Protein 8ZE8 (pdb70)

Organism: Mus musculus (NCBI:txid10090)

Structure (mmCIF, N/CA/C/O backbone):
data_8ZE8
#
_entry.id   8ZE8
#
_cell.length_a   39.922
_cell.length_b   52.074
_cell.length_c   56.909
_cell.angle_alpha   111.42
_cell.angle_beta   90.16
_cell.angle_gamma   112.46
#
_symmetry.space_group_name_H-M   'P 1'
#
loop_
_entity.id
_entity.type
_entity.pdbx_description
1 polymer 'Arf-GAP with SH3 domain, ANK repeat and PH domain-containing protein 1'
2 polymer Ankyrin-2
3 non-polymer GLYCEROL
4 water water
#
loop_
_atom_site.group_PDB
_atom_site.id
_atom_site.type_symbol
_atom_site.label_atom_id
_atom_site.label_alt_id
_atom_site.label_comp_id
_atom_site.label_asym_id
_atom_site.label_entity_id
_atom_site.label_seq_id
_atom_site.pdbx_PDB_ins_code
_atom_site.Cartn_x
_atom_site.Cartn_y
_atom_site.Cartn_z
_atom_site.occupancy
_atom_site.B_iso_or_equiv
_atom_site.auth_seq_id
_atom_site.auth_comp_id
_atom_site.auth_asym_id
_atom_site.auth_atom_id
_atom_site.pdbx_PDB_model_num
ATOM 1 N N . LYS A 1 8 ? 16.336 16.234 -33.438 1.00 39.72 1086 LYS A N 1
ATOM 2 C CA . LYS A 1 8 ? 15.802 17.173 -34.434 1.00 35.30 1086 LYS A CA 1
ATOM 3 C C . LYS A 1 8 ? 15.091 18.364 -33.785 1.00 32.50 1086 LYS A C 1
ATOM 4 O O . LYS A 1 8 ? 15.401 19.517 -34.093 1.00 31.93 1086 LYS A O 1
ATOM 22 N N . VAL A 1 9 ? 14.117 18.087 -32.925 1.00 24.75 1087 VAL A N 1
ATOM 23 C CA . VAL A 1 9 ? 13.342 19.153 -32.297 1.00 21.60 1087 VAL A CA 1
ATOM 24 C C . VAL A 1 9 ? 14.131 19.770 -31.141 1.00 13.24 1087 VAL A C 1
ATOM 25 O O . VAL A 1 9 ? 14.589 19.074 -30.226 1.00 16.23 1087 VAL A O 1
ATOM 38 N N . ARG A 1 10 ? 14.209 21.087 -31.119 1.00 13.99 1088 ARG A N 1
ATOM 39 C CA . ARG A 1 10 ? 14.958 21.768 -30.070 1.00 14.63 1088 ARG A CA 1
ATOM 40 C C . ARG A 1 10 ? 14.116 22.708 -29.233 1.00 12.60 1088 ARG A C 1
ATOM 41 O O . ARG A 1 10 ? 14.354 22.815 -28.017 1.00 10.38 1088 ARG A O 1
ATOM 62 N N . ARG A 1 11 ? 13.169 23.428 -29.829 1.00 10.62 1089 ARG A N 1
ATOM 63 C CA . ARG A 1 11 ? 12.330 24.356 -29.081 1.00 10.28 1089 ARG A CA 1
ATOM 64 C C . ARG A 1 11 ? 10.867 24.002 -29.276 1.00 10.08 1089 ARG A C 1
ATOM 65 O O . ARG A 1 11 ? 10.426 23.728 -30.398 1.00 14.02 1089 ARG A O 1
ATOM 86 N N . VAL A 1 12 ? 10.115 23.974 -28.176 1.00 9.05 1090 VAL A N 1
ATOM 87 C CA . VAL A 1 12 ? 8.675 23.739 -28.230 1.00 9.35 1090 VAL A CA 1
ATOM 88 C C . VAL A 1 12 ? 7.995 24.817 -27.409 1.00 7.56 1090 VAL A C 1
ATOM 89 O O . VAL A 1 12 ? 8.617 25.510 -26.606 1.00 7.29 1090 VAL A O 1
ATOM 102 N N . LYS A 1 13 ? 6.720 25.014 -27.692 1.00 6.81 1091 LYS A N 1
ATOM 103 C CA . LYS A 1 13 ? 5.931 25.975 -26.963 1.00 9.94 1091 LYS A CA 1
ATOM 104 C C . LYS A 1 13 ? 4.778 25.215 -26.348 1.00 7.09 1091 LYS A C 1
ATOM 105 O O . LYS A 1 13 ? 4.103 24.452 -27.043 1.00 8.81 1091 LYS A O 1
ATOM 124 N N . THR A 1 14 ? 4.560 25.407 -25.057 1.00 7.89 1092 THR A N 1
ATOM 125 C CA . THR A 1 14 ? 3.511 24.671 -24.365 1.00 6.03 1092 THR A CA 1
ATOM 126 C C . THR A 1 14 ? 2.129 25.209 -24.718 1.00 7.22 1092 THR A C 1
ATOM 127 O O . THR A 1 14 ? 1.911 26.418 -24.798 1.00 5.43 1092 THR A O 1
ATOM 138 N N . ILE A 1 15 ? 1.174 24.296 -24.859 1.00 7.30 1093 ILE A N 1
ATOM 139 C CA . ILE A 1 15 ? -0.175 24.654 -25.262 1.00 8.31 1093 ILE A CA 1
ATOM 140 C C . ILE A 1 15 ? -1.227 24.345 -24.212 1.00 10.36 1093 ILE A C 1
ATOM 141 O O . ILE A 1 15 ? -2.388 24.759 -24.388 1.00 9.38 1093 ILE A O 1
ATOM 157 N N . TYR A 1 16 ? -0.862 23.650 -23.123 1.00 7.79 1094 TYR A N 1
ATOM 158 C CA . TYR A 1 16 ? -1.705 23.464 -21.954 1.00 12.33 1094 TYR A CA 1
ATOM 159 C C . TYR A 1 16 ? -0.859 23.703 -20.714 1.00 12.71 1094 TYR A C 1
ATOM 160 O O . TYR A 1 16 ? 0.377 23.733 -20.774 1.00 9.26 1094 TYR A O 1
ATOM 178 N N . ASP A 1 17 ? -1.542 23.940 -19.603 1.00 8.66 1095 ASP A N 1
ATOM 179 C CA . ASP A 1 17 ? -0.915 23.853 -18.291 1.00 7.57 1095 ASP A CA 1
ATOM 180 C C . ASP A 1 17 ? -0.583 22.403 -17.986 1.00 6.58 1095 ASP A C 1
ATOM 181 O O . ASP A 1 17 ? -1.196 21.489 -18.524 1.00 7.94 1095 ASP A O 1
ATOM 190 N N . CYS A 1 18 ? 0.410 22.187 -17.127 1.00 9.26 1096 CYS A N 1
ATOM 191 C CA . CYS A 1 18 ? 0.816 20.834 -16.763 1.00 11.13 1096 CYS A CA 1
ATOM 192 C C . CYS A 1 18 ? 1.457 20.873 -15.383 1.00 12.85 1096 CYS A C 1
ATOM 193 O O . CYS A 1 18 ? 2.411 21.630 -15.167 1.00 11.53 1096 CYS A O 1
ATOM 201 N N . GLN A 1 19 ? 0.898 20.106 -14.448 1.00 9.56 1097 GLN A N 1
ATOM 202 C CA . GLN A 1 19 ? 1.464 19.922 -13.116 1.00 12.32 1097 GLN A CA 1
ATOM 203 C C . GLN A 1 19 ? 2.081 18.537 -13.056 1.00 12.64 1097 GLN A C 1
ATOM 204 O O . GLN A 1 19 ? 1.464 17.541 -13.464 1.00 11.37 1097 GLN A O 1
ATOM 218 N N . ALA A 1 20 ? 3.331 18.490 -12.612 1.00 11.41 1098 ALA A N 1
ATOM 219 C CA . ALA A 1 20 ? 4.027 17.225 -12.493 1.00 10.91 1098 ALA A CA 1
ATOM 220 C C . ALA A 1 20 ? 3.289 16.284 -11.555 1.00 7.22 1098 ALA A C 1
ATOM 221 O O . ALA A 1 20 ? 2.805 16.684 -10.502 1.00 10.83 1098 ALA A O 1
ATOM 228 N N . ASP A 1 21 ? 3.222 15.024 -11.954 1.00 8.36 1099 ASP A N 1
ATOM 229 C CA . ASP A 1 21 ? 2.719 13.950 -11.135 1.00 7.54 1099 ASP A CA 1
ATOM 230 C C . ASP A 1 21 ? 3.824 13.188 -1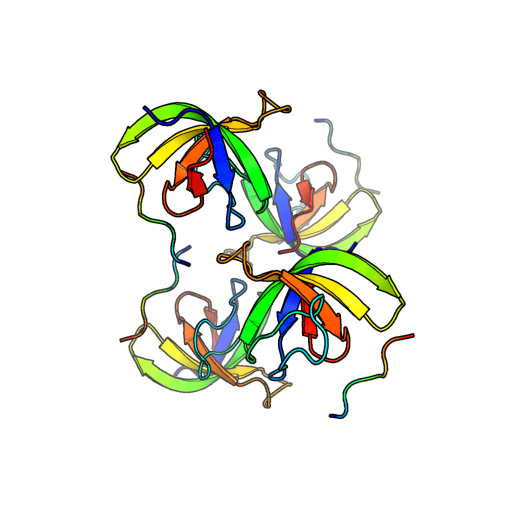0.429 1.00 11.38 1099 ASP A C 1
ATOM 231 O O . ASP A 1 21 ? 3.546 12.486 -9.463 1.00 12.77 1099 ASP A O 1
ATOM 240 N N . ASN A 1 22 ? 5.051 13.290 -10.916 1.00 9.53 1100 ASN A N 1
ATOM 241 C CA . ASN A 1 22 ? 6.196 12.574 -10.400 1.00 9.11 1100 ASN A CA 1
ATOM 242 C C . ASN A 1 22 ? 7.342 13.557 -10.329 1.00 12.67 1100 ASN A C 1
ATOM 243 O O . ASN A 1 22 ? 7.354 14.564 -11.024 1.00 8.73 1100 ASN A O 1
ATOM 254 N N . ASP A 1 23 ? 8.324 13.225 -9.508 1.00 8.78 1101 ASP A N 1
ATOM 255 C CA . ASP A 1 23 ? 9.377 14.156 -9.170 1.00 8.84 1101 ASP A CA 1
ATOM 256 C C . ASP A 1 23 ? 10.412 14.323 -10.279 1.00 9.40 1101 ASP A C 1
ATOM 257 O O . ASP A 1 23 ? 11.370 15.068 -10.077 1.00 13.80 1101 ASP A O 1
ATOM 266 N N . ASP A 1 24 ? 10.287 13.669 -11.431 1.00 10.63 1102 ASP A N 1
ATOM 267 C CA . ASP A 1 24 ? 11.177 14.004 -12.537 1.00 10.70 1102 ASP A CA 1
ATOM 268 C C . ASP A 1 24 ? 10.458 14.803 -13.622 1.00 8.51 1102 ASP A C 1
ATOM 269 O O . ASP A 1 24 ? 11.049 15.083 -14.665 1.00 8.18 1102 ASP A O 1
ATOM 278 N N . GLU A 1 25 ? 9.212 15.207 -13.374 1.00 9.49 1103 GLU A N 1
ATOM 279 C CA . GLU A 1 25 ? 8.354 15.827 -14.371 1.00 4.96 1103 GLU A CA 1
ATOM 280 C C . GLU A 1 25 ? 8.381 17.333 -14.250 1.00 5.00 1103 GLU A C 1
ATOM 281 O O . GLU A 1 25 ? 8.426 17.880 -13.146 1.00 10.12 1103 GLU A O 1
ATOM 293 N N . LEU A 1 26 ? 8.295 17.995 -15.406 1.00 7.28 1104 LEU A N 1
ATOM 294 C CA . LEU A 1 26 ? 8.264 19.448 -15.485 1.00 3.92 1104 LEU A CA 1
ATOM 295 C C . LEU A 1 26 ? 6.850 19.969 -15.292 1.00 7.68 1104 LEU A C 1
ATOM 296 O O . LEU A 1 26 ? 5.900 19.466 -15.892 1.00 7.30 1104 LEU A O 1
ATOM 312 N N . THR A 1 27 ? 6.725 20.975 -14.444 1.00 7.47 1105 THR A N 1
ATOM 313 C CA . THR A 1 27 ? 5.505 21.713 -14.195 1.00 10.24 1105 THR A CA 1
ATOM 314 C C . THR A 1 27 ? 5.607 23.003 -14.981 1.00 11.43 1105 THR A C 1
ATOM 315 O O . THR A 1 27 ? 6.638 23.679 -14.943 1.00 9.38 1105 THR A O 1
ATOM 326 N N . PHE A 1 28 ? 4.550 23.325 -15.711 1.00 5.54 1106 PHE A N 1
ATOM 327 C CA . PHE A 1 28 ? 4.550 24.510 -16.546 1.00 8.36 1106 PHE A CA 1
ATOM 328 C C . PHE A 1 28 ? 3.131 25.004 -16.756 1.00 8.72 1106 PHE A C 1
ATOM 329 O O . PHE A 1 28 ? 2.165 24.297 -16.480 1.00 8.44 1106 PHE A O 1
ATOM 346 N N . ILE A 1 29 ? 3.024 26.242 -17.228 1.00 12.58 1107 ILE A N 1
ATOM 347 C CA . ILE A 1 29 ? 1.769 26.785 -17.718 1.00 10.37 1107 ILE A CA 1
ATOM 348 C C . ILE A 1 29 ? 1.847 26.871 -19.235 1.00 11.84 1107 ILE A C 1
ATOM 349 O O . ILE A 1 29 ? 2.916 26.730 -19.853 1.00 11.23 1107 ILE A O 1
ATOM 365 N N . GLU A 1 30 ? 0.689 27.100 -19.835 1.00 8.87 1108 GLU A N 1
ATOM 366 C CA . GLU A 1 30 ? 0.577 27.329 -21.264 1.00 6.01 1108 GLU A CA 1
ATOM 367 C C . GLU A 1 30 ? 1.371 28.559 -21.676 1.00 6.24 1108 GLU A C 1
ATOM 368 O O . GLU A 1 30 ? 1.512 29.519 -20.912 1.00 7.50 1108 GLU A O 1
ATOM 380 N N . GLY A 1 31 ? 1.859 28.534 -22.919 1.00 5.43 1109 GLY A N 1
ATOM 381 C CA . GLY A 1 31 ? 2.585 29.631 -23.487 1.00 6.97 1109 GLY A CA 1
ATOM 382 C C . GLY A 1 31 ? 4.081 29.678 -23.214 1.00 11.35 1109 GLY A C 1
ATOM 383 O O . GLY A 1 31 ? 4.734 30.642 -23.631 1.00 12.16 1109 GLY A O 1
ATOM 387 N N . GLU A 1 32 ? 4.656 28.701 -22.519 1.00 9.24 1110 GLU A N 1
ATOM 388 C CA . GLU A 1 32 ? 6.086 28.766 -22.214 1.00 8.46 1110 GLU A CA 1
ATOM 389 C C . GLU A 1 32 ? 6.890 28.020 -23.258 1.00 4.39 1110 GLU A C 1
ATOM 390 O O . GLU A 1 32 ? 6.450 27.011 -23.796 1.00 4.80 1110 GLU A O 1
ATOM 402 N N . VAL A 1 33 ? 8.110 28.467 -23.475 1.00 9.69 1111 VAL A N 1
ATOM 403 C CA . VAL A 1 33 ? 9.027 27.780 -24.383 1.00 8.86 1111 VAL A CA 1
ATOM 404 C C . VAL A 1 33 ? 9.896 26.803 -23.599 1.00 3.65 1111 VAL A C 1
ATOM 405 O O . VAL A 1 33 ? 10.439 27.141 -22.540 1.00 6.41 1111 VAL A O 1
ATOM 418 N N . ILE A 1 34 ? 9.980 25.571 -24.102 1.00 5.23 1112 ILE A N 1
ATOM 419 C CA . ILE A 1 34 ? 10.843 24.531 -23.568 1.00 5.97 1112 ILE A CA 1
ATOM 420 C C . ILE A 1 34 ? 11.981 24.262 -24.552 1.00 5.71 1112 ILE A C 1
ATOM 421 O O . ILE A 1 34 ? 11.769 24.129 -25.763 1.00 7.41 1112 ILE A O 1
ATOM 437 N N . ILE A 1 35 ? 13.176 24.183 -24.024 1.00 8.47 1113 ILE A N 1
ATOM 438 C CA . ILE A 1 35 ? 14.320 23.653 -24.746 1.00 4.67 1113 ILE A CA 1
ATOM 439 C C . ILE A 1 35 ? 14.350 22.148 -24.537 1.00 5.75 1113 ILE A C 1
ATOM 440 O O . ILE A 1 35 ? 14.530 21.663 -23.410 1.00 8.99 1113 ILE A O 1
ATOM 456 N N . VAL A 1 36 ? 14.232 21.413 -25.620 1.00 5.44 1114 VAL A N 1
ATOM 457 C CA . VAL A 1 36 ? 14.195 19.967 -25.583 1.00 4.30 1114 VAL A CA 1
ATOM 458 C C . VAL A 1 36 ? 15.620 19.469 -25.561 1.00 8.10 1114 VAL A C 1
ATOM 459 O O . VAL A 1 36 ? 16.394 19.749 -26.480 1.00 10.74 1114 VAL A O 1
ATOM 472 N N . THR A 1 37 ? 15.965 18.714 -24.516 1.00 7.80 1115 THR A N 1
ATOM 473 C CA . THR A 1 37 ? 17.307 18.200 -24.382 1.00 9.37 1115 THR A CA 1
ATOM 474 C C . THR A 1 37 ? 17.343 16.686 -24.416 1.00 12.08 1115 THR A C 1
ATOM 475 O O . THR A 1 37 ? 18.427 16.122 -24.349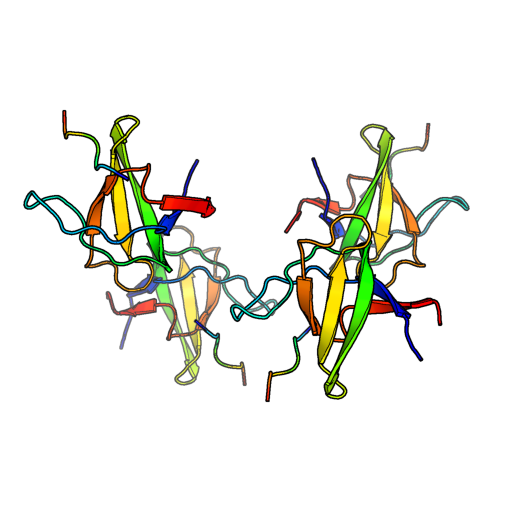 1.00 9.69 1115 THR A O 1
ATOM 486 N N . GLY A 1 38 ? 16.208 16.017 -24.554 1.00 12.58 1116 GLY A N 1
ATOM 487 C CA . GLY A 1 38 ? 16.235 14.570 -24.543 1.00 13.25 1116 GLY A CA 1
ATOM 488 C C . GLY A 1 38 ? 14.836 14.036 -24.746 1.00 15.59 1116 GLY A C 1
ATOM 489 O O . GLY A 1 38 ? 13.852 14.783 -24.752 1.00 10.73 1116 GLY A O 1
ATOM 493 N N . GLU A 1 39 ? 14.757 12.710 -24.874 1.00 18.24 1117 GLU A N 1
ATOM 494 C CA . GLU A 1 39 ? 13.495 12.009 -25.066 1.00 13.19 1117 GLU A CA 1
ATOM 495 C C . GLU A 1 39 ? 13.411 10.800 -24.152 1.00 14.81 1117 GLU A C 1
ATOM 496 O O . GLU A 1 39 ? 14.368 10.030 -24.041 1.00 18.18 1117 GLU A O 1
ATOM 508 N N . GLU A 1 40 ? 12.265 10.622 -23.520 1.00 13.29 1118 GLU A N 1
ATOM 509 C CA . GLU A 1 40 ? 11.993 9.355 -22.869 1.00 12.35 1118 GLU A CA 1
ATOM 510 C C . GLU A 1 40 ? 11.318 8.399 -23.842 1.00 10.80 1118 GLU A C 1
ATOM 511 O O . GLU A 1 40 ? 11.772 7.275 -24.057 1.00 12.44 1118 GLU A O 1
ATOM 523 N N . ASP A 1 41 ? 10.256 8.840 -24.478 1.00 10.59 1119 ASP A N 1
ATOM 524 C CA . ASP A 1 41 ? 9.645 8.050 -25.526 1.00 13.51 1119 ASP A CA 1
ATOM 525 C C . ASP A 1 41 ? 8.836 8.987 -26.390 1.00 12.46 1119 ASP A C 1
ATOM 526 O O . ASP A 1 41 ? 8.939 10.212 -26.271 1.00 12.67 1119 ASP A O 1
ATOM 535 N N . GLN A 1 42 ? 8.020 8.398 -27.251 1.00 10.72 1120 GLN A N 1
ATOM 536 C CA . GLN A 1 42 ? 7.272 9.190 -28.207 1.00 23.39 1120 GLN A CA 1
ATOM 537 C C . GLN A 1 42 ? 6.297 10.125 -27.515 1.00 16.52 1120 GLN A C 1
ATOM 538 O O . GLN A 1 42 ? 5.894 11.135 -28.108 1.00 15.40 1120 GLN A O 1
ATOM 552 N N . GLU A 1 43 ? 5.876 9.808 -26.296 1.00 13.55 1121 GLU A N 1
ATOM 553 C CA . GLU A 1 43 ? 4.911 10.665 -25.648 1.00 11.83 1121 GLU A CA 1
ATOM 554 C C . GLU A 1 43 ? 5.521 11.584 -24.607 1.00 9.04 1121 GLU A C 1
ATOM 555 O O . GLU A 1 43 ? 4.846 12.529 -24.169 1.00 9.97 1121 GLU A O 1
ATOM 567 N N . TRP A 1 44 ? 6.764 11.355 -24.216 1.00 10.19 1122 TRP A N 1
ATOM 568 C CA . TRP A 1 44 ? 7.403 12.093 -23.140 1.00 6.96 1122 TRP A CA 1
ATOM 569 C C . TRP A 1 44 ? 8.801 12.506 -23.594 1.00 7.47 1122 TRP A C 1
ATOM 570 O O . TRP A 1 44 ? 9.616 11.660 -23.953 1.00 8.01 1122 TRP A O 1
ATOM 591 N N . TRP A 1 45 ? 9.068 13.793 -23.584 1.00 5.38 1123 TRP A N 1
ATOM 592 C CA . TRP A 1 45 ? 10.379 14.329 -23.866 1.00 8.69 1123 TRP A CA 1
ATOM 593 C C . TRP A 1 45 ? 10.915 14.942 -22.589 1.00 7.72 1123 TRP A C 1
ATOM 594 O O . TRP A 1 45 ? 10.226 14.985 -21.578 1.00 8.14 1123 TRP A O 1
ATOM 615 N N . ILE A 1 46 ? 12.167 15.399 -22.644 1.00 8.86 1124 ILE A N 1
ATOM 616 C CA . ILE A 1 46 ? 12.863 15.981 -21.503 1.00 6.33 1124 ILE A CA 1
ATOM 617 C C . ILE A 1 46 ? 13.392 17.337 -21.912 1.00 4.49 1124 ILE A C 1
ATOM 618 O O . ILE A 1 46 ? 13.858 17.512 -23.042 1.00 7.07 1124 ILE A O 1
ATOM 634 N N . GLY A 1 47 ? 13.300 18.303 -21.013 1.00 2.76 1125 GLY A N 1
ATOM 635 C CA . GLY A 1 47 ? 13.773 19.616 -21.367 1.00 2.68 1125 GLY A CA 1
ATOM 636 C C . GLY A 1 47 ? 13.699 20.555 -20.200 1.00 2.07 1125 GLY A C 1
ATOM 637 O O . GLY A 1 47 ? 13.473 20.150 -19.061 1.00 8.90 1125 GLY A O 1
ATOM 641 N N . HIS A 1 48 ? 13.852 21.836 -20.511 1.00 2.53 1126 HIS A N 1
ATOM 642 C CA . HIS A 1 48 ? 13.817 22.863 -19.500 1.00 4.74 1126 HIS A CA 1
ATOM 643 C C . HIS A 1 48 ? 13.270 24.138 -20.067 1.00 5.34 1126 HIS A C 1
ATOM 644 O O . HIS A 1 48 ? 13.218 24.328 -21.278 1.00 10.40 1126 HIS A O 1
ATOM 658 N N . ILE A 1 49 ? 12.842 25.016 -19.166 1.00 10.42 1127 ILE A N 1
ATOM 659 C CA . ILE A 1 49 ? 12.209 26.268 -19.577 1.00 9.84 1127 ILE A CA 1
ATOM 660 C C . ILE A 1 49 ? 13.258 27.211 -20.152 1.00 9.74 1127 ILE A C 1
ATOM 661 O O . ILE A 1 49 ? 14.293 27.472 -19.531 1.00 8.13 1127 ILE A O 1
ATOM 677 N N . GLU A 1 50 ? 12.980 27.739 -21.341 1.00 9.20 1128 GLU A N 1
ATOM 678 C CA . GLU A 1 50 ? 13.831 28.744 -21.925 1.00 10.91 1128 GLU A CA 1
ATOM 679 C C . GLU A 1 50 ? 13.791 29.997 -21.064 1.00 10.98 1128 GLU A C 1
ATOM 680 O O . GLU A 1 50 ? 12.720 30.524 -20.749 1.00 12.96 1128 GLU A O 1
ATOM 692 N N . GLY A 1 51 ? 14.974 30.461 -20.666 1.00 10.89 1129 GLY A N 1
ATOM 693 C CA . GLY A 1 51 ? 15.094 31.567 -19.755 1.00 14.20 1129 GLY A CA 1
ATOM 694 C C . GLY A 1 51 ? 15.072 31.178 -18.291 1.00 11.34 1129 GLY A C 1
ATOM 695 O O . GLY A 1 51 ? 15.424 31.996 -17.455 1.00 12.92 1129 GLY A O 1
ATOM 699 N N . GLN A 1 52 ? 14.643 29.965 -17.953 1.00 11.89 1130 GLN A N 1
ATOM 700 C CA . GLN A 1 52 ? 14.604 29.502 -16.557 1.00 13.57 1130 GLN A CA 1
ATOM 701 C C . GLN A 1 52 ? 15.063 28.049 -16.510 1.00 9.29 1130 GLN A C 1
ATOM 702 O O . GLN A 1 52 ? 14.282 27.139 -16.200 1.00 9.23 1130 GLN A O 1
ATOM 716 N N . PRO A 1 53 ? 16.344 27.802 -16.811 1.00 11.82 1131 PRO A N 1
ATOM 717 C CA . PRO A 1 53 ? 16.806 26.419 -17.023 1.00 10.33 1131 PRO A CA 1
ATOM 718 C C . PRO A 1 53 ? 16.725 25.564 -15.782 1.00 12.65 1131 PRO A C 1
ATOM 719 O O . PRO A 1 53 ? 16.815 24.326 -15.873 1.00 8.42 1131 PRO A O 1
ATOM 730 N N . GLU A 1 54 ? 16.585 26.188 -14.620 1.00 7.48 1132 GLU A N 1
ATOM 731 C CA . GLU A 1 54 ? 16.454 25.406 -13.412 1.00 15.15 1132 GLU A CA 1
ATOM 732 C C . GLU A 1 54 ? 15.109 24.701 -13.364 1.00 12.65 1132 GLU A C 1
ATOM 733 O O . GLU A 1 54 ? 14.977 23.683 -12.695 1.00 12.16 1132 GLU A O 1
ATOM 745 N N . ARG A 1 55 ? 14.135 25.166 -14.132 1.00 11.59 1133 ARG A N 1
ATOM 746 C CA . ARG A 1 55 ? 12.862 24.476 -14.256 1.00 6.50 1133 ARG A CA 1
ATOM 747 C C . ARG A 1 55 ? 12.964 23.449 -15.373 1.00 6.48 1133 ARG A C 1
ATOM 748 O O . ARG A 1 55 ? 12.981 23.812 -16.559 1.00 7.26 1133 ARG A O 1
ATOM 769 N N . LYS A 1 56 ? 13.040 22.166 -15.008 1.00 4.98 1134 LYS A N 1
ATOM 770 C CA . LYS A 1 56 ? 13.367 21.129 -15.976 1.00 5.53 1134 LYS A CA 1
ATOM 771 C C . LYS A 1 56 ? 12.715 19.817 -15.608 1.00 4.80 1134 LYS A C 1
ATOM 772 O O . LYS A 1 56 ? 12.313 19.600 -14.466 1.00 11.73 1134 LYS A O 1
ATOM 791 N N . GLY A 1 57 ? 12.616 18.935 -16.587 1.00 6.78 1135 GLY A N 1
ATOM 792 C CA . GLY A 1 57 ? 12.147 17.590 -16.343 1.00 7.83 1135 GLY A CA 1
ATOM 793 C C . GLY A 1 57 ? 11.460 17.022 -17.567 1.00 9.43 1135 GLY A C 1
ATOM 794 O O . GLY A 1 57 ? 11.557 17.566 -18.658 1.00 7.45 1135 GLY A O 1
ATOM 798 N N . VAL A 1 58 ? 10.746 15.911 -17.343 1.00 7.18 1136 VAL A N 1
ATOM 799 C CA . VAL A 1 58 ? 10.043 15.173 -18.394 1.00 10.39 1136 VAL A CA 1
ATOM 800 C C . VAL A 1 58 ? 8.672 15.795 -18.627 1.00 7.22 1136 VAL A C 1
ATOM 801 O O . VAL A 1 58 ? 8.028 16.267 -17.690 1.00 4.08 1136 VAL A O 1
ATOM 814 N N . PHE A 1 59 ? 8.245 15.853 -19.887 1.00 9.58 1137 PHE A N 1
ATOM 815 C CA . PHE A 1 59 ? 6.964 16.484 -20.171 1.00 8.44 1137 PHE A CA 1
ATOM 816 C C . PHE A 1 59 ? 6.278 15.812 -21.335 1.00 7.04 1137 PHE A C 1
ATOM 817 O O . PHE A 1 59 ? 6.946 15.214 -22.192 1.00 5.82 1137 PHE A O 1
ATOM 834 N N . PRO A 1 60 ? 4.948 15.902 -21.405 1.00 8.07 1138 PRO A N 1
ATOM 835 C CA . PRO A 1 60 ? 4.223 15.192 -22.450 1.00 8.91 1138 PRO A CA 1
ATOM 836 C C . PRO A 1 60 ? 4.321 15.948 -23.757 1.00 8.65 1138 PRO A C 1
ATOM 837 O O . PRO A 1 60 ? 4.138 17.167 -23.796 1.00 9.42 1138 PRO A O 1
ATOM 848 N N . VAL A 1 61 ? 4.633 15.215 -24.824 1.00 8.42 1139 VAL A N 1
ATOM 849 C CA . VAL A 1 61 ? 4.791 15.843 -26.135 1.00 9.35 1139 VAL A CA 1
ATOM 850 C C . VAL A 1 61 ? 3.474 16.422 -26.620 1.00 12.65 1139 VAL A C 1
ATOM 851 O O . VAL A 1 61 ? 3.448 17.469 -27.284 1.00 8.63 1139 VAL A O 1
ATOM 864 N N . SER A 1 62 ? 2.361 15.781 -26.263 1.00 9.75 1140 SER A N 1
ATOM 865 C CA .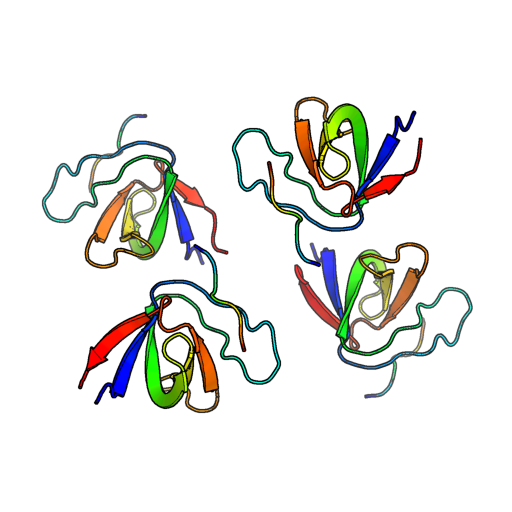 SER A 1 62 ? 1.062 16.245 -26.695 1.00 16.24 1140 SER A CA 1
ATOM 866 C C . SER A 1 62 ? 0.710 17.581 -26.083 1.00 17.89 1140 SER A C 1
ATOM 867 O O . SER A 1 62 ? -0.229 18.226 -26.549 1.00 11.22 1140 SER A O 1
ATOM 875 N N . PHE A 1 63 ? 1.482 18.059 -25.118 1.00 9.31 1141 PHE A N 1
ATOM 876 C CA . PHE A 1 63 ? 1.152 19.317 -24.480 1.00 5.47 1141 PHE A CA 1
ATOM 877 C C . PHE A 1 63 ? 1.921 20.478 -25.075 1.00 8.25 1141 PHE A C 1
ATOM 878 O O . PHE A 1 63 ? 1.843 21.585 -24.535 1.00 8.94 1141 PHE A O 1
ATOM 895 N N . VAL A 1 64 ? 2.664 20.260 -26.174 1.00 7.91 1142 VAL A N 1
ATOM 896 C CA . VAL A 1 64 ? 3.486 21.302 -26.771 1.00 10.49 1142 VAL A CA 1
ATOM 897 C C . VAL A 1 64 ? 3.313 21.345 -28.283 1.00 8.78 1142 VAL A C 1
ATOM 898 O O . VAL A 1 64 ? 2.878 20.388 -28.925 1.00 8.44 1142 VAL A O 1
ATOM 911 N N . HIS A 1 65 ? 3.641 22.492 -28.836 1.00 5.31 1143 HIS A N 1
ATOM 912 C CA . HIS A 1 65 ? 3.734 22.659 -30.272 1.00 12.15 1143 HIS A CA 1
ATOM 913 C C . HIS A 1 65 ? 5.188 22.858 -30.632 1.00 11.07 1143 HIS A C 1
ATOM 914 O O . HIS A 1 65 ? 5.889 23.633 -29.981 1.00 10.69 1143 HIS A O 1
ATOM 928 N N . ILE A 1 66 ? 5.630 22.180 -31.678 1.00 14.08 1144 ILE A N 1
ATOM 929 C CA . ILE A 1 66 ? 7.006 22.335 -32.139 1.00 14.93 1144 ILE A CA 1
ATOM 930 C C . ILE A 1 66 ? 7.243 23.759 -32.619 1.00 19.02 1144 ILE A C 1
ATOM 931 O O . ILE A 1 66 ? 6.470 24.310 -33.418 1.00 21.23 1144 ILE A O 1
ATOM 947 N N . LEU A 1 67 ? 8.343 24.349 -32.172 1.00 11.29 1145 LEU A N 1
ATOM 948 C CA . LEU A 1 67 ? 8.663 25.728 -32.503 1.00 18.24 1145 LEU A CA 1
ATOM 949 C C . LEU A 1 67 ? 9.896 25.842 -33.382 1.00 26.77 1145 LEU A C 1
ATOM 950 O O . LEU A 1 67 ? 9.850 26.503 -34.421 1.00 36.81 1145 LEU A O 1
ATOM 966 N N . SER A 1 68 ? 11.008 25.221 -32.977 1.00 27.70 1146 SER A N 1
ATOM 967 C CA . SER A 1 68 ? 12.272 25.311 -33.691 1.00 28.99 1146 SER A CA 1
ATOM 968 C C . SER A 1 68 ? 12.921 23.942 -33.850 1.00 33.18 1146 SER A C 1
ATOM 969 O O . SER A 1 68 ? 12.889 23.118 -32.933 1.00 25.02 1146 SER A O 1
ATOM 977 N N . ASP A 1 69 ? 13.538 23.736 -35.016 1.00 42.87 1147 ASP A N 1
ATOM 978 C CA . ASP A 1 69 ? 14.406 22.592 -35.309 1.00 45.79 1147 ASP A CA 1
ATOM 979 C C . ASP A 1 69 ? 13.623 21.293 -35.174 1.00 45.32 1147 ASP A C 1
ATOM 980 O O . ASP A 1 69 ? 12.582 21.117 -35.813 1.00 48.44 1147 ASP A O 1
ATOM 989 N N . ILE B 2 2 ? -8.555 16.536 -22.079 1.00 54.55 1700 ILE E N 1
ATOM 990 C CA . ILE B 2 2 ? -7.178 16.490 -22.594 1.00 49.58 1700 ILE E CA 1
ATOM 991 C C . ILE B 2 2 ? -6.352 15.677 -21.612 1.00 32.56 1700 ILE E C 1
ATOM 992 O O . ILE B 2 2 ? -5.883 16.176 -20.580 1.00 39.64 1700 ILE E O 1
ATOM 1007 N N . LYS B 2 3 ? -6.177 14.405 -21.948 1.00 31.93 1701 LYS E N 1
ATOM 1008 C CA . LYS B 2 3 ? -5.547 13.455 -21.046 1.00 25.71 1701 LYS E CA 1
ATOM 1009 C C . LYS B 2 3 ? -4.040 13.361 -21.245 1.00 19.05 1701 LYS E C 1
ATOM 1010 O O . LYS B 2 3 ? -3.537 13.337 -22.368 1.00 23.58 1701 LYS E O 1
ATOM 1014 N N . LYS B 2 4 ? -3.343 13.321 -20.152 1.00 17.43 1702 LYS E N 1
ATOM 1015 C CA . LYS B 2 4 ? -1.909 13.152 -20.179 1.00 19.84 1702 LYS E CA 1
ATOM 1016 C C . LYS B 2 4 ? -1.610 11.674 -20.420 1.00 15.04 1702 LYS E C 1
ATOM 1017 O O . LYS B 2 4 ? -2.205 10.815 -19.772 1.00 22.13 1702 LYS E O 1
ATOM 1036 N N . PRO B 2 5 ? -0.764 11.332 -21.383 1.00 16.43 1703 PRO E N 1
ATOM 1037 C CA . PRO B 2 5 ? -0.427 9.918 -21.574 1.00 16.49 1703 PRO E CA 1
ATOM 1038 C C . PRO B 2 5 ? 0.294 9.378 -20.349 1.00 20.70 1703 PRO E C 1
ATOM 1039 O O . PRO B 2 5 ? 0.964 10.108 -19.613 1.00 19.16 1703 PRO E O 1
ATOM 1050 N N . VAL B 2 6 ? 0.203 8.080 -20.161 1.00 21.23 1704 VAL E N 1
ATOM 1051 C CA . VAL B 2 6 ? 0.790 7.492 -18.969 1.00 17.97 1704 VAL E CA 1
ATOM 1052 C C . VAL B 2 6 ? 2.296 7.430 -19.168 1.00 18.23 1704 VAL E C 1
ATOM 1053 O O . VAL B 2 6 ? 2.791 7.365 -20.308 1.00 15.55 1704 VAL E O 1
ATOM 1066 N N . ARG B 2 7 ? 3.025 7.505 -18.046 1.00 13.59 1705 ARG E N 1
ATOM 1067 C CA . ARG B 2 7 ? 4.453 7.214 -18.022 1.00 18.27 1705 ARG E CA 1
ATOM 1068 C C . ARG B 2 7 ? 4.613 5.708 -18.087 1.00 18.51 1705 ARG E C 1
ATOM 1069 O O . ARG B 2 7 ? 3.804 4.970 -17.529 1.00 23.17 1705 ARG E O 1
ATOM 1090 N N . ARG B 2 8 ? 5.589 5.243 -18.846 1.00 29.19 1706 ARG E N 1
ATOM 1091 C CA . ARG B 2 8 ? 5.882 3.812 -18.841 1.00 31.74 1706 ARG E CA 1
ATOM 1092 C C . ARG B 2 8 ? 7.335 3.476 -19.144 1.00 32.87 1706 ARG E C 1
ATOM 1093 O O . ARG B 2 8 ? 8.200 3.826 -18.350 1.00 39.19 1706 ARG E O 1
ATOM 1114 N N . LYS C 1 8 ? -4.096 40.035 -13.209 1.00 41.45 1086 LYS B N 1
ATOM 1115 C CA . LYS C 1 8 ? -4.303 38.736 -12.576 1.00 41.24 1086 LYS B CA 1
ATOM 1116 C C . LYS C 1 8 ? -4.830 37.625 -13.476 1.00 34.39 1086 LYS B C 1
ATOM 1117 O O . LYS C 1 8 ? -4.383 36.475 -13.373 1.00 33.01 1086 LYS B O 1
ATOM 1135 N N . VAL C 1 9 ? -5.874 37.936 -14.236 1.00 29.99 1087 VAL B N 1
ATOM 1136 C CA . VAL C 1 9 ? -6.625 36.879 -14.904 1.00 22.19 1087 VAL B CA 1
ATOM 1137 C C . VAL C 1 9 ? -5.786 36.271 -16.014 1.00 17.93 1087 VAL B C 1
ATOM 1138 O O . VAL C 1 9 ? -5.233 36.976 -16.862 1.00 20.64 1087 VAL B O 1
ATOM 1151 N N . ARG C 1 10 ? -5.727 34.950 -16.044 1.00 15.29 1088 ARG B N 1
ATOM 1152 C CA . ARG C 1 10 ? -4.973 34.258 -17.075 1.00 16.03 1088 ARG B CA 1
ATOM 1153 C C . ARG C 1 10 ? -5.835 33.368 -17.952 1.00 12.59 1088 ARG B C 1
ATOM 1154 O O . ARG C 1 10 ? -5.570 33.272 -19.163 1.00 7.90 1088 ARG B O 1
ATOM 1175 N N . ARG C 1 11 ? -6.809 32.664 -17.375 1.00 11.74 1089 ARG B N 1
ATOM 1176 C CA . ARG C 1 11 ? -7.658 31.736 -18.107 1.00 13.95 1089 ARG B CA 1
ATOM 1177 C C . ARG C 1 11 ? -9.113 32.090 -17.863 1.00 10.61 1089 ARG B C 1
ATOM 1178 O O . ARG C 1 11 ? -9.522 32.365 -16.730 1.00 11.66 1089 ARG B O 1
ATOM 1199 N N . VAL C 1 12 ? -9.885 32.121 -18.937 1.00 11.78 1090 VAL B N 1
ATOM 1200 C CA . VAL C 1 12 ? -11.321 32.336 -18.867 1.00 8.37 1090 VAL B CA 1
ATOM 1201 C C . VAL C 1 12 ? -11.963 31.250 -19.709 1.00 8.00 1090 VAL B C 1
ATOM 1202 O O . VAL C 1 12 ? -11.315 30.594 -20.525 1.00 6.78 1090 VAL B O 1
ATOM 1215 N N . LYS C 1 13 ? -13.241 31.020 -19.441 1.00 7.48 1091 LYS B N 1
ATOM 1216 C CA . LYS C 1 13 ? -14.060 30.067 -20.163 1.00 8.35 1091 LYS B CA 1
ATOM 1217 C C . LYS C 1 13 ? -15.199 30.852 -20.788 1.00 6.13 1091 LYS B C 1
ATOM 1218 O O . LYS C 1 13 ? -15.879 31.615 -20.091 1.00 8.58 1091 LYS B O 1
ATOM 1237 N N . THR C 1 14 ? -15.405 30.669 -22.087 1.00 4.87 1092 THR B N 1
ATOM 1238 C CA . THR C 1 14 ? -16.437 31.407 -22.792 1.00 3.37 1092 THR B CA 1
ATOM 1239 C C . THR C 1 14 ? -17.807 30.846 -22.438 1.00 5.89 1092 THR B C 1
ATOM 1240 O O . THR C 1 14 ? -17.983 29.637 -22.287 1.00 5.07 1092 THR B O 1
ATOM 1251 N N . ILE C 1 15 ? -18.777 31.735 -22.298 1.00 7.10 1093 ILE B N 1
ATOM 1252 C CA . ILE C 1 15 ? -20.131 31.352 -21.920 1.00 11.68 1093 ILE B CA 1
ATOM 1253 C C . ILE C 1 15 ? -21.164 31.690 -22.993 1.00 9.17 1093 ILE B C 1
ATOM 1254 O O . ILE C 1 15 ? -22.328 31.268 -22.871 1.00 10.86 1093 ILE B O 1
ATOM 1270 N N . TYR C 1 16 ? -20.773 32.406 -24.046 1.00 9.45 1094 TYR B N 1
ATOM 1271 C CA . TYR C 1 16 ? -21.621 32.620 -25.210 1.00 9.43 1094 TYR B CA 1
ATOM 1272 C C . TYR C 1 16 ? -20.761 32.361 -26.440 1.00 14.80 1094 TYR B C 1
ATOM 1273 O O . TYR C 1 16 ? -19.521 32.348 -26.383 1.00 7.95 1094 TYR B O 1
ATOM 1291 N N . ASP C 1 17 ? -21.452 32.114 -27.544 1.00 10.67 1095 ASP B N 1
ATOM 1292 C CA . ASP C 1 17 ? -20.848 32.192 -28.860 1.00 9.79 1095 ASP B CA 1
ATOM 1293 C C . ASP C 1 17 ? -20.508 33.645 -29.171 1.00 10.76 1095 ASP B C 1
ATOM 1294 O O . ASP C 1 17 ? -21.150 34.566 -28.673 1.00 10.31 1095 ASP B O 1
ATOM 1303 N N . CYS C 1 18 ? -19.511 33.856 -30.033 1.00 8.92 1096 CYS B N 1
ATOM 1304 C CA . CYS C 1 18 ? -19.103 35.212 -30.402 1.00 12.32 1096 CYS B CA 1
ATOM 1305 C C . CYS C 1 18 ? -18.477 35.193 -31.793 1.00 14.94 1096 CYS B C 1
ATOM 1306 O O . CYS C 1 18 ? -17.522 34.452 -32.041 1.00 9.95 1096 CYS B O 1
ATOM 1314 N N . GLN C 1 19 ? -19.041 35.974 -32.717 1.00 13.79 1097 GLN B N 1
ATOM 1315 C CA . GLN C 1 19 ? -18.479 36.134 -34.060 1.00 11.64 1097 GLN B CA 1
ATOM 1316 C C . GLN C 1 19 ? -17.821 37.502 -34.139 1.00 12.56 1097 GLN B C 1
ATOM 1317 O O . GLN C 1 19 ? -18.422 38.518 -33.770 1.00 10.47 1097 GLN B O 1
ATOM 1331 N N . ALA C 1 20 ? -16.565 37.523 -34.580 1.00 8.81 1098 ALA B N 1
ATOM 1332 C CA . ALA C 1 20 ? -15.860 38.783 -34.669 1.00 9.43 1098 ALA B CA 1
ATOM 1333 C C . ALA C 1 20 ? -16.576 39.753 -35.583 1.00 7.70 1098 ALA B C 1
ATOM 1334 O O . ALA C 1 20 ? -17.076 39.377 -36.636 1.00 10.79 1098 ALA B O 1
ATOM 1341 N N . ASP C 1 21 ? -16.613 41.008 -35.170 1.00 9.04 1099 ASP B N 1
ATOM 1342 C CA . ASP C 1 21 ? -17.114 42.099 -35.981 1.00 9.07 1099 ASP B CA 1
ATOM 1343 C C . ASP C 1 21 ? -16.002 42.873 -36.658 1.00 13.15 1099 ASP B C 1
ATOM 1344 O O . ASP C 1 21 ? -16.266 43.617 -37.602 1.00 12.49 1099 ASP B O 1
ATOM 1353 N N . ASN C 1 22 ? -14.781 42.722 -36.166 1.00 9.51 1100 ASN B N 1
ATOM 1354 C CA . ASN C 1 22 ? -13.614 43.427 -36.657 1.00 8.72 1100 ASN B CA 1
ATOM 1355 C C . ASN C 1 22 ? -12.477 42.442 -36.794 1.00 8.88 1100 ASN B C 1
ATOM 1356 O O . ASN C 1 22 ? -12.491 41.358 -36.214 1.00 9.10 1100 ASN B O 1
ATOM 1367 N N . ASP C 1 23 ? -11.489 42.837 -37.590 1.00 12.03 1101 ASP B N 1
ATOM 1368 C CA . ASP C 1 23 ? -10.424 41.935 -37.971 1.00 11.69 1101 ASP B CA 1
ATOM 1369 C C . ASP C 1 23 ? -9.401 41.728 -36.862 1.00 8.93 1101 ASP B C 1
ATOM 1370 O O . ASP C 1 23 ? -8.459 40.967 -37.066 1.00 14.61 1101 ASP B O 1
ATOM 1379 N N . ASP C 1 24 ? -9.546 42.352 -35.695 1.00 9.70 1102 ASP B N 1
ATOM 1380 C CA . ASP C 1 24 ? -8.688 42.005 -34.563 1.00 9.84 1102 ASP B CA 1
ATOM 1381 C C . ASP C 1 24 ? -9.431 41.228 -33.479 1.00 9.32 1102 ASP B C 1
ATOM 1382 O O . ASP C 1 24 ? -8.855 40.962 -32.419 1.00 9.19 1102 ASP B O 1
ATOM 1391 N N . GLU C 1 25 ? -10.678 40.835 -33.732 1.00 12.15 1103 GLU B N 1
ATOM 1392 C CA . GLU C 1 25 ? -11.528 40.222 -32.733 1.00 4.27 1103 GLU B CA 1
ATOM 1393 C C . GLU C 1 25 ? -11.526 38.718 -32.866 1.00 5.69 1103 GLU B C 1
ATOM 1394 O O . GLU C 1 25 ? -11.481 38.167 -33.968 1.00 8.67 1103 GLU B O 1
ATOM 1406 N N . LEU C 1 26 ? -11.632 38.060 -31.712 1.00 8.24 1104 LEU B N 1
ATOM 1407 C CA . LEU C 1 26 ? -11.668 36.605 -31.637 1.00 7.53 1104 LEU B CA 1
ATOM 1408 C C . LEU C 1 26 ? -13.080 36.062 -31.841 1.00 6.58 1104 LEU B C 1
ATOM 1409 O O . LEU C 1 26 ? -14.041 36.541 -31.235 1.00 7.09 1104 LEU B O 1
ATOM 1425 N N . THR C 1 27 ? -13.185 35.037 -32.676 1.00 11.62 1105 THR B N 1
ATOM 1426 C CA . THR C 1 27 ? -14.412 34.291 -32.915 1.00 10.90 1105 THR B CA 1
ATOM 1427 C C . THR C 1 27 ? -14.315 32.998 -32.138 1.00 9.59 1105 THR B C 1
ATOM 1428 O O . THR C 1 27 ? -13.286 32.312 -32.199 1.00 7.40 1105 THR B O 1
ATOM 1439 N N . PHE C 1 28 ? -15.371 32.674 -31.400 1.00 4.19 1106 PHE B N 1
ATOM 1440 C CA . PHE C 1 28 ? -15.368 31.490 -30.575 1.00 7.25 1106 PHE B CA 1
ATOM 1441 C C . PHE C 1 28 ? -16.796 31.011 -30.372 1.00 8.36 1106 PHE B C 1
ATOM 1442 O O . PHE C 1 28 ? -17.755 31.727 -30.637 1.00 8.67 1106 PHE B O 1
ATOM 1459 N N . ILE C 1 29 ? -16.917 29.778 -29.906 1.00 8.89 1107 ILE B N 1
ATOM 1460 C CA . ILE C 1 29 ? -18.185 29.259 -29.420 1.00 9.49 1107 ILE B CA 1
ATOM 1461 C C . ILE C 1 29 ? -18.095 29.185 -27.901 1.00 12.89 1107 ILE B C 1
ATOM 1462 O O . ILE C 1 29 ? -17.018 29.303 -27.300 1.00 11.03 1107 ILE B O 1
ATOM 1478 N N . GLU C 1 30 ? -19.252 28.987 -27.286 1.00 9.61 1108 GLU B N 1
ATOM 1479 C CA . GLU C 1 30 ? -19.368 28.760 -25.863 1.00 7.96 1108 GLU B CA 1
ATOM 1480 C C . GLU C 1 30 ? -18.581 27.519 -25.449 1.00 7.05 1108 GLU B C 1
ATOM 1481 O O . GLU C 1 30 ? -18.370 26.603 -26.247 1.00 7.73 1108 GLU B O 1
ATOM 1493 N N . GLY C 1 31 ? -18.114 27.507 -24.192 1.00 2.49 1109 GLY B N 1
ATOM 1494 C CA . GLY C 1 31 ? -17.377 26.394 -23.645 1.00 6.35 1109 GLY B CA 1
ATOM 1495 C C . GLY C 1 31 ? -15.877 26.380 -23.931 1.00 11.07 1109 GLY B C 1
ATOM 1496 O O . GLY C 1 31 ? -15.205 25.423 -23.551 1.00 13.40 1109 GLY B O 1
ATOM 1500 N N . GLU C 1 32 ? -15.326 27.373 -24.615 1.00 12.39 1110 GLU B N 1
ATOM 1501 C CA . GLU C 1 32 ? -13.897 27.318 -24.944 1.00 8.54 1110 GLU B CA 1
ATOM 1502 C C . GLU C 1 32 ? -13.073 28.074 -23.924 1.00 6.66 1110 GLU B C 1
ATOM 1503 O O . GLU C 1 32 ? -13.485 29.112 -23.396 1.00 5.83 1110 GLU B O 1
ATOM 1515 N N . VAL C 1 33 ? -11.860 27.606 -23.722 1.00 14.00 1111 VAL B N 1
ATOM 1516 C CA . VAL C 1 33 ? -10.931 28.266 -22.811 1.00 13.05 1111 VAL B CA 1
ATOM 1517 C C . VAL C 1 33 ? -10.060 29.240 -23.586 1.00 4.58 1111 VAL B C 1
ATOM 1518 O O . VAL C 1 33 ? -9.484 28.905 -24.635 1.00 6.32 1111 VAL B O 1
ATOM 1531 N N . ILE C 1 34 ? -9.986 30.466 -23.073 1.00 6.77 1112 ILE B N 1
ATOM 1532 C CA . ILE C 1 34 ? -9.126 31.512 -23.603 1.00 5.28 1112 ILE B CA 1
ATOM 1533 C C . ILE C 1 34 ? -8.009 31.782 -22.604 1.00 5.66 1112 ILE B C 1
ATOM 1534 O O . ILE C 1 34 ? -8.264 31.951 -21.412 1.00 6.96 1112 ILE B O 1
ATOM 1550 N N . ILE C 1 35 ? -6.789 31.882 -23.112 1.00 9.77 1113 ILE B N 1
ATOM 1551 C CA . ILE C 1 35 ? -5.646 32.419 -22.387 1.00 6.39 1113 ILE B CA 1
ATOM 1552 C C . ILE C 1 35 ? -5.631 33.929 -22.570 1.00 6.87 1113 ILE B C 1
ATOM 1553 O O . ILE C 1 35 ? -5.475 34.424 -23.697 1.00 8.96 1113 ILE B O 1
ATOM 1569 N N . VAL C 1 36 ? -5.732 34.662 -21.471 1.00 6.84 1114 VAL B N 1
ATOM 1570 C CA . VAL C 1 36 ? -5.766 36.118 -21.499 1.00 6.97 1114 VAL B CA 1
ATOM 1571 C C . VAL C 1 36 ? -4.333 36.621 -21.519 1.00 9.84 1114 VAL B C 1
ATOM 1572 O O . VAL C 1 36 ? -3.554 36.316 -20.615 1.00 9.16 1114 VAL B O 1
ATOM 1585 N N . THR C 1 37 ? -3.978 37.377 -22.557 1.00 7.32 1115 THR B N 1
ATOM 1586 C CA . THR C 1 37 ? -2.628 37.877 -22.742 1.00 10.64 1115 THR B CA 1
ATOM 1587 C C . THR C 1 37 ? -2.573 39.390 -22.781 1.00 15.78 1115 THR B C 1
ATOM 1588 O O . THR C 1 37 ? -1.492 39.947 -22.965 1.00 15.65 1115 THR B O 1
ATOM 1599 N N . GLY C 1 38 ? -3.708 40.064 -22.631 1.00 20.52 1116 GLY B N 1
ATOM 1600 C CA . GLY C 1 38 ? -3.742 41.511 -22.720 1.00 17.05 1116 GLY B CA 1
ATOM 1601 C C . GLY C 1 38 ? -5.123 42.044 -22.415 1.00 15.77 1116 GLY B C 1
ATOM 1602 O O . GLY C 1 38 ? -6.101 41.298 -22.304 1.00 9.51 1116 GLY B O 1
ATOM 1606 N N . GLU C 1 39 ? -5.192 43.366 -22.310 1.00 14.73 1117 GLU B N 1
ATOM 1607 C CA . GLU C 1 39 ? -6.436 44.071 -22.051 1.00 15.62 1117 GLU B CA 1
ATOM 1608 C C . GLU C 1 39 ? -6.509 45.279 -22.974 1.00 12.52 1117 GLU B C 1
ATOM 1609 O O . GLU C 1 39 ? -5.518 45.990 -23.163 1.00 16.12 1117 GLU B O 1
ATOM 1621 N N . GLU C 1 40 ? -7.658 45.472 -23.604 1.00 14.36 1118 GLU B N 1
ATOM 1622 C CA . GLU C 1 40 ? -7.921 46.738 -24.283 1.00 11.81 1118 GLU B CA 1
ATOM 1623 C C . GLU C 1 40 ? -8.609 47.724 -23.351 1.00 13.40 1118 GLU B C 1
ATOM 1624 O O . GLU C 1 40 ? -8.145 48.848 -23.143 1.00 12.58 1118 GLU B O 1
ATOM 1636 N N . ASP C 1 41 ? -9.676 47.285 -22.703 1.00 12.61 1119 ASP B N 1
ATOM 1637 C CA . ASP C 1 41 ? -10.262 48.102 -21.645 1.00 13.66 1119 ASP B CA 1
ATOM 1638 C C . ASP C 1 41 ? -11.047 47.169 -20.689 1.00 16.99 1119 ASP B C 1
ATOM 1639 O O . ASP C 1 41 ? -10.942 45.949 -20.819 1.00 14.91 1119 ASP B O 1
ATOM 1648 N N . GLN C 1 42 ? -11.900 47.710 -19.807 1.00 15.72 1120 GLN B N 1
ATOM 1649 C CA . GLN C 1 42 ? -12.638 46.920 -18.830 1.00 26.84 1120 GLN B CA 1
ATOM 1650 C C . GLN C 1 42 ? -13.695 45.999 -19.515 1.00 16.84 1120 GLN B C 1
ATOM 1651 O O . GLN C 1 42 ? -14.007 44.934 -18.983 1.00 16.43 1120 GLN B O 1
ATOM 1665 N N . GLU C 1 43 ? -14.113 46.241 -20.787 1.00 11.75 1121 GLU B N 1
ATOM 1666 C CA . GLU C 1 43 ? -15.063 45.343 -21.415 1.00 14.34 1121 GLU B CA 1
ATOM 1667 C C . GLU C 1 43 ? -14.423 44.431 -22.440 1.00 10.43 1121 GLU B C 1
ATOM 1668 O O . GLU C 1 43 ? -15.091 43.514 -22.921 1.00 9.70 1121 GLU B O 1
ATOM 1680 N N . TRP C 1 44 ? -13.181 44.697 -22.833 1.00 9.51 1122 TRP B N 1
ATOM 1681 C CA . TRP C 1 44 ? -12.537 43.956 -23.904 1.00 9.21 1122 TRP B CA 1
ATOM 1682 C C . TRP C 1 44 ? -11.126 43.551 -23.509 1.00 8.56 1122 TRP B C 1
ATOM 1683 O O . TRP C 1 44 ? -10.279 44.405 -23.239 1.00 8.54 1122 TRP B O 1
ATOM 1704 N N . TRP C 1 45 ? -10.874 42.254 -23.521 1.00 7.32 1123 TRP B N 1
ATOM 1705 C CA . TRP C 1 45 ? -9.572 41.696 -23.257 1.00 10.73 1123 TRP B CA 1
ATOM 1706 C C . TRP C 1 45 ? -9.023 41.060 -24.514 1.00 7.61 1123 TRP B C 1
ATOM 1707 O O . TRP C 1 45 ? -9.707 40.965 -25.523 1.00 9.16 1123 TRP B O 1
ATOM 1728 N N . ILE C 1 46 ? -7.773 40.623 -24.434 1.00 8.77 1124 ILE B N 1
ATOM 1729 C CA . ILE C 1 46 ? -7.058 40.067 -25.577 1.00 6.47 1124 ILE B CA 1
ATOM 1730 C C . ILE C 1 46 ? -6.526 38.698 -25.199 1.00 4.58 1124 ILE B C 1
ATOM 1731 O O . ILE C 1 46 ? -6.072 38.489 -24.073 1.00 6.52 1124 ILE B O 1
ATOM 1747 N N . GLY C 1 47 ? -6.604 37.754 -26.123 1.00 3.61 1125 GLY B N 1
ATOM 1748 C CA . GLY C 1 47 ? -6.137 36.433 -25.769 1.00 3.23 1125 GLY B CA 1
ATOM 1749 C C . GLY C 1 47 ? -6.198 35.489 -26.933 1.00 2.76 1125 GLY B C 1
ATOM 1750 O O . GLY C 1 47 ? -6.435 35.882 -28.077 1.00 7.48 1125 GLY B O 1
ATOM 1754 N N . HIS C 1 48 ? -6.040 34.215 -26.613 1.00 3.12 1126 HIS B N 1
ATOM 1755 C CA . HIS C 1 48 ? -6.079 33.201 -27.643 1.00 4.33 1126 HIS B CA 1
ATOM 1756 C C . HIS C 1 48 ? -6.639 31.920 -27.088 1.00 3.54 1126 HIS B C 1
ATOM 1757 O O . HIS C 1 48 ? -6.706 31.731 -25.872 1.00 12.34 1126 HIS B O 1
ATOM 1771 N N . ILE C 1 49 ? -7.080 31.051 -27.998 1.00 8.68 1127 ILE B N 1
ATOM 1772 C CA . ILE C 1 49 ? -7.736 29.812 -27.590 1.00 12.04 1127 ILE B CA 1
ATOM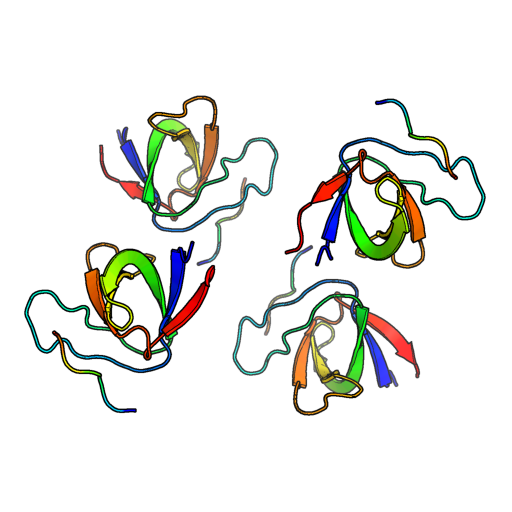 1773 C C . ILE C 1 49 ? -6.694 28.873 -27.002 1.00 13.01 1127 ILE B C 1
ATOM 1774 O O . ILE C 1 49 ? -5.628 28.653 -27.597 1.00 9.34 1127 ILE B O 1
ATOM 1790 N N . GLU C 1 50 ? -6.983 28.349 -25.812 1.00 7.89 1128 GLU B N 1
ATOM 1791 C CA . GLU C 1 50 ? -6.114 27.356 -25.219 1.00 9.74 1128 GLU B CA 1
ATOM 1792 C C . GLU C 1 50 ? -6.125 26.086 -26.051 1.00 8.78 1128 GLU B C 1
ATOM 1793 O O . GLU C 1 50 ? -7.167 25.473 -26.261 1.00 10.13 1128 GLU B O 1
ATOM 1805 N N . GLY C 1 51 ? -4.947 25.662 -26.485 1.00 9.72 1129 GLY B N 1
ATOM 1806 C CA . GLY C 1 51 ? -4.842 24.542 -27.372 1.00 11.96 1129 GLY B CA 1
ATOM 1807 C C . GLY C 1 51 ? -4.884 24.907 -28.835 1.00 11.45 1129 GLY B C 1
ATOM 1808 O O . GLY C 1 51 ? -4.518 24.084 -29.661 1.00 12.25 1129 GLY B O 1
ATOM 1812 N N . GLN C 1 52 ? -5.298 26.118 -29.181 1.00 12.37 1130 GLN B N 1
ATOM 1813 C CA . GLN C 1 52 ? -5.354 26.576 -30.578 1.00 13.62 1130 GLN B CA 1
ATOM 1814 C C . GLN C 1 52 ? -4.868 28.003 -30.647 1.00 11.66 1130 GLN B C 1
ATOM 1815 O O . GLN C 1 52 ? -5.615 28.927 -31.041 1.00 12.45 1130 GLN B O 1
ATOM 1829 N N . PRO C 1 53 ? -3.586 28.244 -30.366 1.00 16.59 1131 PRO B N 1
ATOM 1830 C CA . PRO C 1 53 ? -3.101 29.600 -30.130 1.00 11.72 1131 PRO B CA 1
ATOM 1831 C C . PRO C 1 53 ? -3.199 30.491 -31.335 1.00 11.26 1131 PRO B C 1
ATOM 1832 O O . PRO C 1 53 ? -3.092 31.717 -31.186 1.00 7.28 1131 PRO B O 1
ATOM 1843 N N . GLU C 1 54 ? -3.341 29.915 -32.528 1.00 9.95 1132 GLU B N 1
ATOM 1844 C CA . GLU C 1 54 ? -3.480 30.740 -33.721 1.00 14.35 1132 GLU B CA 1
ATOM 1845 C C . GL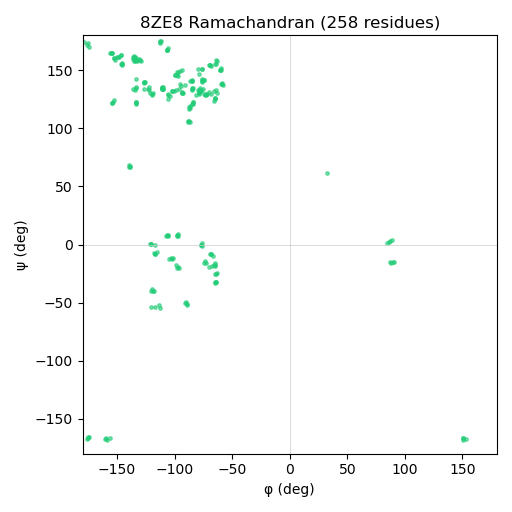U C 1 54 ? -4.838 31.397 -33.796 1.00 12.15 1132 GLU B C 1
ATOM 1846 O O . GLU C 1 54 ? -5.005 32.346 -34.562 1.00 10.83 1132 GLU B O 1
ATOM 1858 N N . ARG C 1 55 ? -5.803 30.924 -33.016 1.00 13.71 1133 ARG B N 1
ATOM 1859 C CA . ARG C 1 55 ? -7.089 31.578 -32.880 1.00 6.93 1133 ARG B CA 1
ATOM 1860 C C . ARG C 1 55 ? -6.984 32.593 -31.750 1.00 8.12 1133 ARG B C 1
ATOM 1861 O O . ARG C 1 55 ? -6.951 32.218 -30.573 1.00 9.21 1133 ARG B O 1
ATOM 1882 N N . LYS C 1 56 ? -6.935 33.879 -32.094 1.00 6.25 1134 LYS B N 1
ATOM 1883 C CA . LYS C 1 56 ? -6.555 34.890 -31.112 1.00 7.30 1134 LYS B CA 1
ATOM 1884 C C . LYS C 1 56 ? -7.184 36.215 -31.460 1.00 6.75 1134 LYS B C 1
ATOM 1885 O O . LYS C 1 56 ? -7.566 36.446 -32.603 1.00 12.57 1134 LYS B O 1
ATOM 1904 N N . GLY C 1 57 ? -7.271 37.099 -30.478 1.00 8.09 1135 GLY B N 1
ATOM 1905 C CA . GLY C 1 57 ? -7.748 38.439 -30.737 1.00 7.03 1135 GLY B CA 1
ATOM 1906 C C . GLY C 1 57 ? -8.440 39.024 -29.516 1.00 9.96 1135 GLY B C 1
ATOM 1907 O O . GLY C 1 57 ? -8.326 38.520 -28.415 1.00 4.56 1135 GLY B O 1
ATOM 1911 N N . VAL C 1 58 ? -9.151 40.126 -29.744 1.00 7.52 1136 VAL B N 1
ATOM 1912 C CA . VAL C 1 58 ? -9.846 40.881 -28.708 1.00 9.08 1136 VAL B CA 1
ATOM 1913 C C . VAL C 1 58 ? -11.219 40.270 -28.515 1.00 5.03 1136 VAL B C 1
ATOM 1914 O O . VAL C 1 58 ? -11.869 39.858 -29.485 1.00 6.48 1136 VAL B O 1
ATOM 1927 N N . PHE C 1 59 ? -11.676 40.184 -27.268 1.00 7.56 1137 PHE B N 1
ATOM 1928 C CA . PHE C 1 59 ? -12.945 39.538 -26.999 1.00 6.58 1137 PHE B CA 1
ATOM 1929 C C . PHE C 1 59 ? -13.640 40.222 -25.849 1.00 6.37 1137 PHE B C 1
ATOM 1930 O O . PHE C 1 59 ? -12.966 40.854 -25.023 1.00 8.49 1137 PHE B O 1
ATOM 1947 N N . PRO C 1 60 ? -14.968 40.138 -25.758 1.00 9.01 1138 PRO B N 1
ATOM 1948 C CA . PRO C 1 60 ? -15.694 40.831 -24.697 1.00 6.56 1138 PRO B CA 1
ATOM 1949 C C . PRO C 1 60 ? -15.587 40.075 -23.388 1.00 10.52 1138 PRO B C 1
ATOM 1950 O O . PRO C 1 60 ? -15.834 38.870 -23.332 1.00 9.85 1138 PRO B O 1
ATOM 1961 N N . VAL C 1 61 ? -15.259 40.804 -22.321 1.00 9.41 1139 VAL B N 1
ATOM 1962 C CA . VAL C 1 61 ? -15.108 40.179 -21.012 1.00 12.35 1139 VAL B CA 1
ATOM 1963 C C . VAL C 1 61 ? -16.438 39.611 -20.537 1.00 14.74 1139 VAL B C 1
ATOM 1964 O O . VAL C 1 61 ? -16.478 38.578 -19.853 1.00 8.49 1139 VAL B O 1
ATOM 1977 N N . SER C 1 62 ? -17.540 40.257 -20.911 1.00 10.02 1140 SER B N 1
ATOM 1978 C CA . SER C 1 62 ? -18.846 39.791 -20.496 1.00 17.52 1140 SER B CA 1
ATOM 1979 C C . SER C 1 62 ? -19.224 38.476 -21.142 1.00 14.05 1140 SER B C 1
ATOM 1980 O O . SER C 1 62 ? -20.236 37.901 -20.757 1.00 10.87 1140 SER B O 1
ATOM 1988 N N . PHE C 1 63 ? -18.456 37.978 -22.104 1.00 8.17 1141 PHE B N 1
ATOM 1989 C CA . PHE C 1 63 ? -18.796 36.704 -22.720 1.00 8.46 1141 PHE B CA 1
ATOM 1990 C C . PHE C 1 63 ? -18.012 35.558 -22.110 1.00 6.65 1141 PHE B C 1
ATOM 1991 O O . PHE C 1 63 ? -18.074 34.428 -22.624 1.00 8.39 1141 PHE B O 1
ATOM 2008 N N . VAL C 1 64 ? -17.274 35.812 -21.026 1.00 7.17 1142 VAL B N 1
ATOM 2009 C CA . VAL C 1 64 ? -16.468 34.762 -20.427 1.00 9.66 1142 VAL B CA 1
ATOM 2010 C C . VAL C 1 64 ? -16.661 34.706 -18.924 1.00 8.99 1142 VAL B C 1
ATOM 2011 O O . VAL C 1 64 ? -17.069 35.675 -18.277 1.00 9.50 1142 VAL B O 1
ATOM 2024 N N . HIS C 1 65 ? -16.345 33.540 -18.381 1.00 6.56 1143 HIS B N 1
ATOM 2025 C CA . HIS C 1 65 ? -16.265 33.331 -16.944 1.00 9.81 1143 HIS B CA 1
ATOM 2026 C C . HIS C 1 65 ? -14.812 33.137 -16.551 1.00 13.05 1143 HIS B C 1
ATOM 2027 O O . HIS C 1 65 ? -14.080 32.386 -17.193 1.00 10.77 1143 HIS B O 1
ATOM 2041 N N . ILE C 1 66 ? -14.389 33.784 -15.481 1.00 15.43 1144 ILE B N 1
ATOM 2042 C CA . ILE C 1 66 ? -13.002 33.668 -15.027 1.00 17.96 1144 ILE B CA 1
ATOM 2043 C C . ILE C 1 66 ? -12.748 32.252 -14.499 1.00 21.58 1144 ILE B C 1
ATOM 2044 O O . ILE C 1 66 ? -13.498 31.726 -13.642 1.00 24.39 1144 ILE B O 1
ATOM 2060 N N . LEU C 1 67 ? -11.683 31.641 -14.982 1.00 13.49 1145 LEU B N 1
ATOM 2061 C CA . LEU C 1 67 ? -11.286 30.302 -14.578 1.00 18.38 1145 LEU B CA 1
ATOM 2062 C C . LEU C 1 67 ? -9.923 30.297 -13.897 1.00 30.69 1145 LEU B C 1
ATOM 2063 O O . LEU C 1 67 ? -9.783 29.747 -12.803 1.00 37.88 1145 LEU B O 1
ATOM 2079 N N . SER C 1 68 ? -8.910 30.862 -14.553 1.00 34.18 1146 SER B N 1
ATOM 2080 C CA . SER C 1 68 ? -7.505 30.934 -14.136 1.00 35.50 1146 SER B CA 1
ATOM 2081 C C . SER C 1 68 ? -7.032 29.742 -13.324 1.00 42.82 1146 SER B C 1
ATOM 2082 O O . SER C 1 68 ? -6.532 29.883 -12.209 1.00 69.39 1146 SER B O 1
ATOM 2090 N N . ASP C 1 69 ? -7.079 28.572 -13.951 1.00 30.41 1147 ASP B N 1
ATOM 2091 C CA . ASP C 1 69 ? -6.540 27.373 -13.310 1.00 50.25 1147 ASP B CA 1
ATOM 2092 C C . ASP C 1 69 ? -7.074 27.250 -11.876 1.00 56.16 1147 ASP B C 1
ATOM 2093 O O . ASP C 1 69 ? -6.545 26.498 -11.048 1.00 65.18 1147 ASP B O 1
ATOM 2102 N N . ILE D 2 2 ? -24.996 39.031 -23.540 1.00 39.70 1700 ILE C N 1
ATOM 2103 C CA . ILE D 2 2 ? -26.149 38.925 -24.432 1.00 43.62 1700 ILE C CA 1
ATOM 2104 C C . ILE D 2 2 ? -25.948 39.969 -25.547 1.00 36.72 1700 ILE C C 1
ATOM 2105 O O . ILE D 2 2 ? -25.912 39.619 -26.736 1.00 42.87 1700 ILE C O 1
ATOM 2108 N N . LYS D 2 3 ? -25.819 41.243 -25.155 1.00 33.40 1701 LYS C N 1
ATOM 2109 C CA . LYS D 2 3 ? -25.465 42.341 -26.057 1.00 27.63 1701 LYS C CA 1
ATOM 2110 C C . LYS D 2 3 ? -23.952 42.569 -25.956 1.00 23.76 1701 LYS C C 1
ATOM 2111 O O . LYS D 2 3 ? -23.399 42.618 -24.854 1.00 23.24 1701 LYS C O 1
ATOM 2115 N N . LYS D 2 4 ? -23.294 42.702 -27.074 1.00 16.32 1702 LYS C N 1
ATOM 2116 C CA . LYS D 2 4 ? -21.842 42.939 -27.048 1.00 14.69 1702 LYS C CA 1
ATOM 2117 C C . LYS D 2 4 ? -21.546 44.414 -26.792 1.00 12.02 1702 LYS C C 1
ATOM 2118 O O . LYS D 2 4 ? -22.092 45.282 -27.472 1.00 17.84 1702 LYS C O 1
ATOM 2137 N N . PRO D 2 5 ? -20.706 44.746 -25.824 1.00 18.27 1703 PRO C N 1
ATOM 2138 C CA . PRO D 2 5 ? -20.355 46.153 -25.632 1.00 16.37 1703 PRO C CA 1
ATOM 2139 C C . PRO D 2 5 ? -19.596 46.679 -26.842 1.00 22.77 1703 PRO C C 1
ATOM 2140 O O . PRO D 2 5 ? -18.928 45.936 -27.564 1.00 20.11 1703 PRO C O 1
ATOM 2151 N N . VAL D 2 6 ? -19.661 47.987 -27.034 1.00 18.21 1704 VAL C N 1
ATOM 2152 C CA . VAL D 2 6 ? -19.047 48.597 -28.204 1.00 18.57 1704 VAL C CA 1
ATOM 2153 C C . VAL D 2 6 ? -17.543 48.659 -27.991 1.00 13.91 1704 VAL C C 1
ATOM 2154 O O . VAL D 2 6 ? -17.063 48.704 -26.850 1.00 15.75 1704 VAL C O 1
ATOM 2167 N N . ARG D 2 7 ? -16.793 48.613 -29.102 1.00 14.19 1705 ARG C N 1
ATOM 2168 C CA . ARG D 2 7 ? -15.356 48.860 -29.068 1.00 15.88 1705 ARG C CA 1
ATOM 2169 C C . ARG D 2 7 ? -15.148 50.358 -28.956 1.00 17.97 1705 ARG C C 1
ATOM 2170 O O . ARG D 2 7 ? -15.806 51.125 -29.662 1.00 23.08 1705 ARG C O 1
ATOM 2191 N N . ARG D 2 8 ? -14.271 50.778 -28.053 1.00 20.30 1706 ARG C N 1
ATOM 2192 C CA . ARG D 2 8 ? -13.882 52.193 -27.953 1.00 25.38 1706 ARG C CA 1
ATOM 2193 C C . ARG D 2 8 ? -12.375 52.460 -28.127 1.00 30.32 1706 ARG C C 1
ATOM 2194 O O . ARG D 2 8 ? -11.692 51.717 -28.838 1.00 36.54 1706 ARG C O 1
ATOM 2215 N N . LYS E 1 8 ? -29.551 0.466 2.463 1.00 49.15 1086 LYS D N 1
ATOM 2216 C CA . LYS E 1 8 ? -28.663 1.312 1.687 1.00 51.23 1086 LYS D CA 1
ATOM 2217 C C . LYS E 1 8 ? -27.864 2.412 2.557 1.00 43.59 1086 LYS D C 1
ATOM 2218 O O . LYS E 1 8 ? -28.086 2.593 3.781 1.00 44.83 1086 LYS D O 1
ATOM 2236 N N . VAL E 1 9 ? -26.948 3.050 1.826 1.00 40.44 1087 VAL D N 1
ATOM 2237 C CA . VAL E 1 9 ? -26.371 4.365 2.139 1.00 35.94 1087 VAL D CA 1
ATOM 2238 C C . VAL E 1 9 ? -27.324 5.530 1.784 1.00 22.05 1087 VAL D C 1
ATOM 2239 O O . VAL E 1 9 ? -27.898 5.619 0.689 1.00 21.22 1087 VAL D O 1
ATOM 2252 N N . ARG E 1 10 ? -27.450 6.472 2.689 1.00 18.36 1088 ARG D N 1
ATOM 2253 C CA . ARG E 1 10 ? -28.229 7.671 2.441 1.00 17.30 1088 ARG D CA 1
ATOM 2254 C C . ARG E 1 10 ? -27.397 8.939 2.526 1.00 15.33 1088 ARG D C 1
ATOM 2255 O O . ARG E 1 10 ? -27.636 9.870 1.751 1.00 13.95 1088 ARG D O 1
ATOM 2276 N N . ARG E 1 11 ? -26.474 9.041 3.481 1.00 14.27 1089 ARG D N 1
ATOM 2277 C CA . ARG E 1 11 ? -25.663 10.239 3.640 1.00 14.03 1089 ARG D CA 1
ATOM 2278 C C . ARG E 1 11 ? -24.197 9.857 3.536 1.00 14.54 1089 ARG D C 1
ATOM 2279 O O . ARG E 1 11 ? -23.767 8.827 4.065 1.00 17.70 1089 ARG D O 1
ATOM 2300 N N . VAL E 1 12 ? -23.447 10.651 2.785 1.00 12.82 1090 VAL D N 1
ATOM 2301 C CA . VAL E 1 12 ? -22.013 10.451 2.654 1.00 9.12 1090 VAL D CA 1
ATOM 2302 C C . VAL E 1 12 ? -21.331 11.793 2.869 1.00 9.15 1090 VAL D C 1
ATOM 2303 O O . VAL E 1 12 ? -21.949 12.857 2.776 1.00 7.73 1090 VAL D O 1
ATOM 2316 N N . LYS E 1 13 ? -20.046 11.723 3.220 1.00 9.34 1091 LYS D N 1
ATOM 2317 C CA . LYS E 1 13 ? -19.218 12.900 3.407 1.00 8.23 1091 LYS D CA 1
ATOM 2318 C C . LYS E 1 13 ? -18.069 12.801 2.413 1.00 8.91 1091 LYS D C 1
ATOM 2319 O O . LYS E 1 13 ? -17.432 11.751 2.295 1.00 8.28 1091 LYS D O 1
ATOM 2338 N N . THR E 1 14 ? -17.837 13.865 1.664 1.00 9.02 1092 THR D N 1
ATOM 2339 C CA . THR E 1 14 ? -16.790 13.830 0.657 1.00 8.20 1092 THR D CA 1
ATOM 2340 C C . THR E 1 14 ? -15.427 13.954 1.314 1.00 8.30 1092 THR D C 1
ATOM 2341 O O . THR E 1 14 ? -15.235 14.777 2.203 1.00 4.80 1092 THR D O 1
ATOM 2352 N N . ILE E 1 15 ? -14.459 13.228 0.782 1.00 10.42 1093 ILE D N 1
ATOM 2353 C CA . ILE E 1 15 ? -13.106 13.238 1.324 1.00 14.30 1093 ILE D CA 1
ATOM 2354 C C . ILE E 1 15 ? -12.072 13.811 0.367 1.00 16.21 1093 ILE D C 1
ATOM 2355 O O . ILE E 1 15 ? -10.909 13.993 0.776 1.00 12.67 1093 ILE D O 1
ATOM 2371 N N . TYR E 1 16 ? -12.455 14.117 -0.873 1.00 10.62 1094 TYR D N 1
ATOM 2372 C CA . TYR E 1 16 ? -11.629 14.852 -1.807 1.00 15.33 1094 TYR D CA 1
ATOM 2373 C C . TYR E 1 16 ? -12.487 15.895 -2.503 1.00 15.84 1094 TYR D C 1
ATOM 2374 O O . TYR E 1 16 ? -13.723 15.857 -2.455 1.00 11.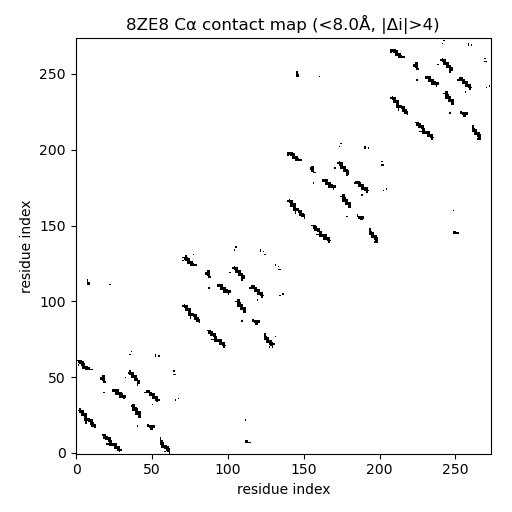87 1094 TYR D O 1
ATOM 2392 N N . ASP E 1 17 ? -11.810 16.872 -3.085 1.00 10.07 1095 ASP D N 1
ATOM 2393 C CA . ASP E 1 17 ? -12.434 17.764 -4.054 1.00 13.93 1095 ASP D CA 1
ATOM 2394 C C . ASP E 1 17 ? -12.741 17.024 -5.347 1.00 11.35 1095 ASP D C 1
ATOM 2395 O O . ASP E 1 17 ? -12.076 16.055 -5.693 1.00 12.16 1095 ASP D O 1
ATOM 2404 N N . CYS E 1 18 ? -13.734 17.519 -6.093 1.00 12.84 1096 CYS D N 1
ATOM 2405 C CA . CYS E 1 18 ? -14.129 16.897 -7.356 1.00 12.53 1096 CYS D CA 1
ATOM 2406 C C . CYS E 1 18 ? -14.742 17.950 -8.272 1.00 14.36 1096 CYS D C 1
ATOM 2407 O O . CYS E 1 18 ? -15.668 18.659 -7.876 1.00 12.46 1096 CYS D O 1
ATOM 2415 N N . GLN E 1 19 ? -14.181 18.084 -9.471 1.00 14.66 1097 GLN D N 1
ATOM 2416 C CA . GLN E 1 19 ? -14.721 18.937 -10.525 1.00 14.09 1097 GLN D CA 1
ATOM 2417 C C . GLN E 1 19 ? -15.387 18.037 -11.550 1.00 13.36 1097 GLN D C 1
ATOM 2418 O O . GLN E 1 19 ? -14.792 17.053 -12.002 1.00 10.70 1097 GLN D O 1
ATOM 2432 N N . ALA E 1 20 ? -16.638 18.344 -11.868 1.00 11.88 1098 ALA D N 1
ATOM 2433 C CA . ALA E 1 20 ? -17.368 17.556 -12.846 1.00 12.67 1098 ALA D CA 1
ATOM 2434 C C . ALA E 1 20 ? -16.615 17.551 -14.165 1.00 9.48 1098 ALA D C 1
ATOM 2435 O O . ALA E 1 20 ? -16.098 18.575 -14.591 1.00 8.83 1098 ALA D O 1
ATOM 2442 N N . ASP E 1 21 ? -16.552 16.386 -14.799 1.00 7.37 1099 ASP D N 1
ATOM 2443 C CA . ASP E 1 21 ? -16.019 16.251 -16.140 1.00 10.82 1099 ASP D CA 1
ATOM 2444 C C . ASP E 1 21 ? -17.119 16.231 -17.190 1.00 16.88 1099 ASP D C 1
ATOM 2445 O O . ASP E 1 21 ? -16.868 16.582 -18.343 1.00 12.72 1099 ASP D O 1
ATOM 2454 N N . ASN E 1 22 ? -18.335 15.917 -16.779 1.00 13.52 1100 ASN D N 1
ATOM 2455 C CA . ASN E 1 22 ? -19.478 15.786 -17.657 1.00 15.77 1100 ASN D CA 1
ATOM 2456 C C . ASN E 1 22 ? -20.618 16.529 -16.992 1.00 12.75 1100 ASN D C 1
ATOM 2457 O O . ASN E 1 22 ? -20.573 16.821 -15.807 1.00 6.42 1100 ASN D O 1
ATOM 2468 N N . ASP E 1 23 ? -21.601 16.893 -17.798 1.00 10.97 1101 ASP D N 1
ATOM 2469 C CA . ASP E 1 23 ? -22.652 17.796 -17.384 1.00 11.54 1101 ASP D CA 1
ATOM 2470 C C . ASP E 1 23 ? -23.677 17.113 -16.494 1.00 8.30 1101 ASP D C 1
ATOM 2471 O O . ASP E 1 23 ? -24.566 17.786 -15.986 1.00 12.09 1101 ASP D O 1
ATOM 2480 N N . ASP E 1 24 ? -23.548 15.821 -16.219 1.00 9.64 1102 ASP D N 1
ATOM 2481 C CA . ASP E 1 24 ? -24.410 15.198 -15.228 1.00 9.01 1102 ASP D CA 1
ATOM 2482 C C . ASP E 1 24 ? -23.691 14.906 -13.918 1.00 7.35 1102 ASP D C 1
ATOM 2483 O O . ASP E 1 24 ? -24.269 14.270 -13.048 1.00 10.12 1102 ASP D O 1
ATOM 2492 N N . GLU E 1 25 ? -22.470 15.385 -13.758 1.00 9.27 1103 GLU D N 1
ATOM 2493 C CA . GLU E 1 25 ? -21.616 15.079 -12.617 1.00 6.53 1103 GLU D CA 1
ATOM 2494 C C . GLU E 1 25 ? -21.656 16.204 -11.600 1.00 5.75 1103 GLU D C 1
ATOM 2495 O O . GLU E 1 25 ? -21.734 17.383 -11.957 1.00 12.26 1103 GLU D O 1
ATOM 2507 N N . LEU E 1 26 ? -21.556 15.826 -10.323 1.00 7.07 1104 LEU D N 1
ATOM 2508 C CA . LEU E 1 26 ? -21.522 16.770 -9.221 1.00 5.02 1104 LEU D CA 1
ATOM 2509 C C . LEU E 1 26 ? -20.095 17.265 -8.994 1.00 7.58 1104 LEU D C 1
ATOM 2510 O O . LEU E 1 26 ? -19.139 16.473 -8.969 1.00 9.44 1104 LEU D O 1
ATOM 2526 N N . THR E 1 27 ? -19.973 18.578 -8.821 1.00 6.58 1105 THR D N 1
ATOM 2527 C CA . THR E 1 27 ? -18.762 19.280 -8.429 1.00 13.32 1105 THR D CA 1
ATOM 2528 C C . THR E 1 27 ? -18.854 19.553 -6.939 1.00 11.04 1105 THR D C 1
ATOM 2529 O O . THR E 1 27 ? -19.905 19.962 -6.444 1.00 10.76 1105 THR D O 1
ATOM 2540 N N . PHE E 1 28 ? -17.787 19.262 -6.218 1.00 7.71 1106 PHE D N 1
ATOM 2541 C CA . PHE E 1 28 ? -17.825 19.477 -4.782 1.00 8.01 1106 PHE D CA 1
ATOM 2542 C C . PHE E 1 28 ? -16.408 19.664 -4.260 1.00 10.19 1106 PHE D C 1
ATOM 2543 O O . PHE E 1 28 ? -15.435 19.372 -4.947 1.00 8.06 1106 PHE D O 1
ATOM 2560 N N . ILE E 1 29 ? -16.313 20.181 -3.034 1.00 14.34 1107 ILE D N 1
ATOM 2561 C CA . ILE E 1 29 ? -15.066 20.200 -2.290 1.00 11.81 1107 ILE D CA 1
ATOM 2562 C C . ILE E 1 29 ? -15.156 19.153 -1.193 1.00 12.05 1107 ILE D C 1
ATOM 2563 O O . ILE E 1 29 ? -16.216 18.587 -0.908 1.00 7.24 1107 ILE D O 1
ATOM 2579 N N . GLU E 1 30 ? -14.001 18.876 -0.598 1.00 11.04 1108 GLU D N 1
ATOM 2580 C CA . GLU E 1 30 ? -13.893 17.995 0.546 1.00 7.18 1108 GLU D CA 1
ATOM 2581 C C . GLU E 1 30 ? -14.723 18.532 1.705 1.00 7.03 1108 GLU D C 1
ATOM 2582 O O . GLU E 1 30 ? -14.861 19.741 1.891 1.00 8.15 1108 GLU D O 1
ATOM 2594 N N . GLY E 1 31 ? -15.216 17.621 2.538 1.00 6.73 1109 GLY D N 1
ATOM 2595 C CA . GLY E 1 31 ? -15.951 18.019 3.709 1.00 11.70 1109 GLY D CA 1
ATOM 2596 C C . GLY E 1 31 ? -17.445 18.213 3.538 1.00 14.51 1109 GLY D C 1
ATOM 2597 O O . GLY E 1 31 ? -18.109 18.633 4.490 1.00 18.15 1109 GLY D O 1
ATOM 2601 N N . GLU E 1 32 ? -17.996 17.945 2.374 1.00 11.64 1110 GLU D N 1
ATOM 2602 C CA . GLU E 1 32 ? -19.412 18.207 2.148 1.00 9.97 1110 GLU D CA 1
ATOM 2603 C C . GLU E 1 32 ? -20.199 16.941 2.341 1.00 5.57 1110 GLU D C 1
ATOM 2604 O O . GLU E 1 32 ? -19.708 15.856 2.050 1.00 7.64 1110 GLU D O 1
ATOM 2616 N N . VAL E 1 33 ? -21.442 17.095 2.814 1.00 14.98 1111 VAL D N 1
ATOM 2617 C CA . VAL E 1 33 ? -22.380 15.987 2.951 1.00 11.17 1111 VAL D CA 1
ATOM 2618 C C . VAL E 1 33 ? -23.211 15.896 1.680 1.00 4.84 1111 VAL D C 1
ATOM 2619 O O . VAL E 1 33 ? -23.710 16.907 1.182 1.00 8.51 1111 VAL D O 1
ATOM 2632 N N . ILE E 1 34 ? -23.304 14.687 1.127 1.00 4.97 1112 ILE D N 1
ATOM 2633 C CA . ILE E 1 34 ? -24.131 14.380 -0.026 1.00 8.97 1112 ILE D CA 1
ATOM 2634 C C . ILE E 1 34 ? -25.264 13.488 0.441 1.00 6.40 1112 ILE D C 1
ATOM 2635 O O . ILE E 1 34 ? -25.038 12.538 1.198 1.00 9.81 1112 ILE D O 1
ATOM 2651 N N . ILE E 1 35 ? -26.474 13.803 0.002 1.00 6.43 1113 ILE D N 1
ATOM 2652 C CA . ILE E 1 35 ? -27.620 12.905 0.093 1.00 5.64 1113 ILE D CA 1
ATOM 2653 C C . ILE E 1 35 ? -27.654 12.012 -1.139 1.00 7.39 1113 ILE D C 1
ATOM 2654 O O . ILE E 1 35 ? -27.930 12.473 -2.255 1.00 7.99 1113 ILE D O 1
ATOM 2670 N N . VAL E 1 36 ? -27.500 10.719 -0.923 1.00 7.85 1114 VAL D N 1
ATOM 2671 C CA . VAL E 1 36 ? -27.471 9.746 -2.000 1.00 7.81 1114 VAL D CA 1
ATOM 2672 C C . VAL E 1 36 ? -28.903 9.391 -2.360 1.00 12.38 1114 VAL D C 1
ATOM 2673 O O . VAL E 1 36 ? -29.681 8.970 -1.502 1.00 11.66 1114 VAL D O 1
ATOM 2686 N N . THR E 1 37 ? -29.264 9.595 -3.624 1.00 13.41 1115 THR D N 1
ATOM 2687 C CA . THR E 1 37 ? -30.617 9.321 -4.102 1.00 14.83 1115 THR D CA 1
ATOM 2688 C C . THR E 1 37 ? -30.653 8.294 -5.228 1.00 16.11 1115 THR D C 1
ATOM 2689 O O . THR E 1 37 ? -31.738 7.978 -5.729 1.00 20.23 1115 THR D O 1
ATOM 2700 N N . GLY E 1 38 ? -29.514 7.764 -5.635 1.00 15.81 1116 GLY D N 1
ATOM 2701 C CA . GLY E 1 38 ? -29.487 6.838 -6.741 1.00 13.33 1116 GLY D CA 1
ATOM 2702 C C . GLY E 1 38 ? -28.095 6.283 -6.945 1.00 17.40 1116 GLY D C 1
ATOM 2703 O O . GLY E 1 38 ? -27.112 6.726 -6.335 1.00 12.28 1116 GLY D O 1
ATOM 2707 N N . GLU E 1 39 ? -28.024 5.326 -7.847 1.00 19.00 1117 GLU D N 1
ATOM 2708 C CA . GLU E 1 39 ? -26.790 4.668 -8.196 1.00 17.80 1117 GLU D CA 1
ATOM 2709 C C . GLU E 1 39 ? -26.683 4.596 -9.701 1.00 14.84 1117 GLU D C 1
ATOM 2710 O O . GLU E 1 39 ? -27.655 4.266 -10.380 1.00 21.04 1117 GLU D O 1
ATOM 2722 N N . GLU E 1 40 ? -25.508 4.920 -10.217 1.00 15.35 1118 GLU D N 1
ATOM 2723 C CA . GLU E 1 40 ? -25.195 4.585 -11.594 1.00 14.07 1118 GLU D CA 1
ATOM 2724 C C . GLU E 1 40 ? -24.571 3.196 -11.681 1.00 21.63 1118 GLU D C 1
ATOM 2725 O O . GLU E 1 40 ? -24.992 2.357 -12.476 1.00 20.11 1118 GLU D O 1
ATOM 2737 N N . ASP E 1 41 ? -23.552 2.941 -10.880 1.00 22.34 1119 ASP D N 1
ATOM 2738 C CA . ASP E 1 41 ? -22.966 1.615 -10.756 1.00 23.14 1119 ASP D CA 1
ATOM 2739 C C . ASP E 1 41 ? -22.194 1.575 -9.448 1.00 22.44 1119 ASP D C 1
ATOM 2740 O O . ASP E 1 41 ? -22.337 2.458 -8.595 1.00 20.22 1119 ASP D O 1
ATOM 2749 N N . GLN E 1 42 ? -21.372 0.542 -9.287 1.00 20.26 1120 GLN D N 1
ATOM 2750 C CA . GLN E 1 42 ? -20.676 0.366 -8.014 1.00 26.07 1120 GLN D CA 1
ATOM 2751 C C . GLN E 1 42 ? -19.708 1.502 -7.745 1.00 17.52 1120 GLN D C 1
ATOM 2752 O O . GLN E 1 42 ? -19.389 1.766 -6.584 1.00 21.72 1120 GLN D O 1
ATOM 2766 N N . GLU E 1 43 ? -19.224 2.169 -8.796 1.00 18.16 1121 GLU D N 1
ATOM 2767 C CA . GLU E 1 43 ? -18.249 3.232 -8.641 1.00 15.85 1121 GLU D CA 1
ATOM 2768 C C . GLU E 1 43 ? -18.845 4.631 -8.731 1.00 10.37 1121 GLU D C 1
ATOM 2769 O O . GLU E 1 43 ? -18.148 5.600 -8.429 1.00 15.76 1121 GLU D O 1
ATOM 2781 N N . TRP E 1 44 ? -20.087 4.780 -9.163 1.00 14.42 1122 TRP D N 1
ATOM 2782 C CA . TRP E 1 44 ? -20.677 6.096 -9.344 1.00 11.21 1122 TRP D CA 1
ATOM 2783 C C . TRP E 1 44 ? -22.065 6.083 -8.718 1.00 14.44 1122 TRP D C 1
ATOM 2784 O O . TRP E 1 44 ? -22.894 5.244 -9.065 1.00 10.24 1122 TRP D O 1
ATOM 2805 N N . TRP E 1 45 ? -22.309 6.984 -7.779 1.00 8.96 1123 TRP D N 1
ATOM 2806 C CA . TRP E 1 45 ? -23.637 7.149 -7.222 1.00 11.52 1123 TRP D CA 1
ATOM 2807 C C . TRP E 1 45 ? -24.184 8.495 -7.664 1.00 11.09 1123 TRP D C 1
ATOM 2808 O O . TRP E 1 45 ? -23.510 9.270 -8.346 1.00 8.82 1123 TRP D O 1
ATOM 2829 N N . ILE E 1 46 ? -25.435 8.752 -7.307 1.00 9.37 1124 ILE D N 1
ATOM 2830 C CA . ILE E 1 46 ? -26.121 9.984 -7.672 1.00 9.30 1124 ILE D CA 1
ATOM 2831 C C . ILE E 1 46 ? -26.676 10.615 -6.409 1.00 6.97 1124 ILE D C 1
ATOM 2832 O O . ILE E 1 46 ? -27.231 9.911 -5.558 1.00 6.47 1124 ILE D O 1
ATOM 2848 N N . GLY E 1 47 ? -26.587 11.935 -6.313 1.00 5.03 1125 GLY D N 1
ATOM 2849 C CA . GLY E 1 47 ? -27.111 12.582 -5.137 1.00 2.89 1125 GLY D CA 1
ATOM 2850 C C . GLY E 1 47 ? -27.023 14.079 -5.256 1.00 5.21 1125 GLY D C 1
ATOM 2851 O O . GLY E 1 47 ? -26.777 14.632 -6.333 1.00 7.90 1125 GLY D O 1
ATOM 2855 N N . HIS E 1 48 ? -27.199 14.734 -4.118 1.00 4.34 1126 HIS D N 1
ATOM 2856 C CA . HIS E 1 48 ? -27.140 16.177 -4.067 1.00 4.81 1126 HIS D CA 1
ATOM 2857 C C . HIS E 1 48 ? -26.577 16.628 -2.751 1.00 5.97 1126 HIS D C 1
ATOM 2858 O O . HIS E 1 48 ? -26.526 15.871 -1.788 1.00 9.10 1126 HIS D O 1
ATOM 2872 N N . ILE E 1 49 ? -26.152 17.886 -2.721 1.00 10.64 1127 ILE D N 1
ATOM 2873 C CA . ILE E 1 49 ? -25.532 18.419 -1.519 1.00 10.48 1127 ILE D CA 1
ATOM 2874 C C . ILE E 1 49 ? -26.601 18.639 -0.454 1.00 12.06 1127 ILE D C 1
ATOM 2875 O O . ILE E 1 49 ? -27.638 19.261 -0.708 1.00 9.26 1127 ILE D O 1
ATOM 2891 N N . GLU E 1 50 ? -26.353 18.114 0.745 1.00 8.19 1128 GLU D N 1
ATOM 2892 C CA . GLU E 1 50 ? -27.216 18.371 1.871 1.00 9.43 1128 GLU D CA 1
ATOM 2893 C C . GLU E 1 50 ? -27.162 19.842 2.217 1.00 14.25 1128 GLU D C 1
ATOM 2894 O O . GLU E 1 50 ? -26.084 20.406 2.432 1.00 11.47 1128 GLU D O 1
ATOM 2906 N N . GLY E 1 51 ? -28.338 20.464 2.267 1.00 11.42 1129 GLY D N 1
ATOM 2907 C CA . GLY E 1 51 ? -28.427 21.887 2.451 1.00 11.72 1129 GLY D CA 1
ATOM 2908 C C . GLY E 1 51 ? -28.367 22.695 1.168 1.00 11.98 1129 GLY D C 1
ATOM 2909 O O . GLY E 1 51 ? -28.686 23.879 1.205 1.00 12.46 1129 GLY D O 1
ATOM 2913 N N . GLN E 1 52 ? -27.943 22.106 0.040 1.00 10.09 1130 GLN D N 1
ATOM 2914 C CA . GLN E 1 52 ? -27.916 22.809 -1.259 1.00 13.88 1130 GLN D CA 1
ATOM 2915 C C . GLN E 1 52 ? -28.393 21.857 -2.351 1.00 10.72 1130 GLN D C 1
ATOM 2916 O O . GLN E 1 52 ? -27.621 21.445 -3.232 1.00 10.92 1130 GLN D O 1
ATOM 2930 N N . PRO E 1 53 ? -29.684 21.489 -2.324 1.00 11.02 1131 PRO D N 1
ATOM 2931 C CA . PRO E 1 53 ? -30.163 20.376 -3.160 1.00 13.27 1131 PRO D CA 1
ATOM 2932 C C . PRO E 1 53 ? -30.070 20.637 -4.641 1.00 7.65 1131 PRO D C 1
ATOM 2933 O O . PRO E 1 53 ? -30.179 19.694 -5.440 1.00 6.27 1131 PRO D O 1
ATOM 2944 N N . GLU E 1 54 ? -29.923 21.894 -5.031 1.00 9.34 1132 GLU D N 1
ATOM 2945 C CA . GLU E 1 54 ? -29.751 22.191 -6.448 1.00 20.76 1132 GLU D CA 1
ATOM 2946 C C . GLU E 1 54 ? -28.356 21.815 -6.934 1.00 15.87 1132 GLU D C 1
ATOM 2947 O O . GLU E 1 54 ? -28.134 21.744 -8.142 1.00 10.67 1132 GLU D O 1
ATOM 2959 N N . ARG E 1 55 ? -27.412 21.589 -6.029 1.00 11.06 1133 ARG D N 1
ATOM 2960 C CA . ARG E 1 55 ? -26.112 21.050 -6.417 1.00 5.99 1133 ARG D CA 1
ATOM 2961 C C . ARG E 1 55 ? -26.209 19.534 -6.385 1.00 7.24 1133 ARG D C 1
ATOM 2962 O O . ARG E 1 55 ? -26.225 18.922 -5.315 1.00 11.08 1133 ARG D O 1
ATOM 2983 N N . LYS E 1 56 ? -26.266 18.918 -7.559 1.00 5.17 1134 LYS D N 1
ATOM 2984 C CA . LYS E 1 56 ? -26.611 17.511 -7.673 1.00 7.37 1134 LYS D CA 1
ATOM 2985 C C . LYS E 1 56 ? -25.958 16.899 -8.901 1.00 7.32 1134 LYS D C 1
ATOM 2986 O O . LYS E 1 56 ? -25.661 17.588 -9.870 1.00 13.51 1134 LYS D O 1
ATOM 3005 N N . GLY E 1 57 ? -25.822 15.582 -8.884 1.00 7.63 1135 GLY D N 1
ATOM 3006 C CA . GLY E 1 57 ? -25.344 14.841 -10.029 1.00 8.20 1135 GLY D CA 1
ATOM 3007 C C . GLY E 1 57 ? -24.674 13.548 -9.622 1.00 9.02 1135 GLY D C 1
ATOM 3008 O O . GLY E 1 57 ? -24.742 13.117 -8.477 1.00 7.94 1135 GLY D O 1
ATOM 3012 N N . VAL E 1 58 ? -23.985 12.961 -10.591 1.00 8.56 1136 VAL D N 1
ATOM 3013 C CA . VAL E 1 58 ? -23.290 11.690 -10.415 1.00 10.89 1136 VAL D CA 1
ATOM 3014 C C . VAL E 1 58 ? -21.900 11.942 -9.818 1.00 10.09 1136 VAL D C 1
ATOM 3015 O O . VAL E 1 58 ? -21.224 12.911 -10.173 1.00 6.32 1136 VAL D O 1
ATOM 3028 N N . PHE E 1 59 ? -21.474 11.081 -8.898 1.00 8.54 1137 PHE D N 1
ATOM 3029 C CA . PHE E 1 59 ? -20.203 11.324 -8.238 1.00 7.97 1137 PHE D CA 1
ATOM 3030 C C . PHE E 1 59 ? -19.508 10.012 -7.932 1.00 8.62 1137 PHE D C 1
ATOM 3031 O O . PHE E 1 59 ? -20.163 8.976 -7.813 1.00 7.13 1137 PHE D O 1
ATOM 3048 N N . PRO E 1 60 ? -18.177 10.020 -7.821 1.00 12.09 1138 PRO D N 1
ATOM 3049 C CA . PRO E 1 60 ? -17.441 8.769 -7.590 1.00 11.46 1138 PRO D CA 1
ATOM 3050 C C . PRO E 1 60 ? -17.546 8.363 -6.127 1.00 12.23 1138 PRO D C 1
ATOM 3051 O O . PRO E 1 60 ? -17.341 9.188 -5.234 1.00 9.52 1138 PRO D O 1
ATOM 3062 N N . VAL E 1 61 ? -17.870 7.087 -5.898 1.00 11.83 1139 VAL D N 1
ATOM 3063 C CA . VAL E 1 61 ? -18.028 6.551 -4.541 1.00 11.38 1139 VAL D CA 1
ATOM 3064 C C . VAL E 1 61 ? -16.713 6.592 -3.781 1.00 14.89 1139 VAL D C 1
ATOM 3065 O O . VAL E 1 61 ? -16.697 6.742 -2.555 1.00 13.62 1139 VAL D O 1
ATOM 3078 N N . SER E 1 62 ? -15.600 6.438 -4.493 1.00 11.28 1140 SER D N 1
ATOM 3079 C CA . SER E 1 62 ? -14.294 6.469 -3.878 1.00 16.71 1140 SER D CA 1
ATOM 3080 C C . SER E 1 62 ? -13.947 7.848 -3.359 1.00 14.94 1140 SER D C 1
ATOM 3081 O O . SER E 1 62 ? -12.958 7.975 -2.652 1.00 11.97 1140 SER D O 1
ATOM 3089 N N . PHE E 1 63 ? -14.743 8.873 -3.647 1.00 10.69 1141 PHE D N 1
ATOM 3090 C CA . PHE E 1 63 ? -14.453 10.219 -3.164 1.00 7.61 1141 PHE D CA 1
ATOM 3091 C C . PHE E 1 63 ? -15.240 10.565 -1.907 1.00 7.74 1141 PHE D C 1
ATOM 3092 O O . PHE E 1 63 ? -15.198 11.716 -1.449 1.00 7.66 1141 PHE D O 1
ATOM 3109 N N . VAL E 1 64 ? -15.946 9.598 -1.332 1.00 8.37 1142 VAL D N 1
ATOM 3110 C CA . VAL E 1 64 ? -16.787 9.870 -0.178 1.00 10.18 1142 VAL D CA 1
ATOM 3111 C C . VAL E 1 64 ? -16.627 8.805 0.900 1.00 9.54 1142 VAL D C 1
ATOM 3112 O O . VAL E 1 64 ? -16.270 7.653 0.645 1.00 9.36 1142 VAL D O 1
ATOM 3125 N N . HIS E 1 65 ? -16.970 9.195 2.112 1.00 8.94 1143 HIS D N 1
ATOM 3126 C CA . HIS E 1 65 ? -17.061 8.248 3.209 1.00 16.42 1143 HIS D CA 1
ATOM 3127 C C . HIS E 1 65 ? -18.518 8.088 3.597 1.00 13.32 1143 HIS D C 1
ATOM 3128 O O . HIS E 1 65 ? -19.223 9.077 3.783 1.00 10.80 1143 HIS D O 1
ATOM 3142 N N . ILE E 1 66 ? -18.941 6.840 3.774 1.00 14.80 1144 ILE D N 1
ATOM 3143 C CA . ILE E 1 66 ? -20.306 6.585 4.198 1.00 20.37 1144 ILE D CA 1
ATOM 3144 C C . ILE E 1 66 ? -20.541 7.167 5.582 1.00 23.43 1144 ILE D C 1
ATOM 3145 O O . ILE E 1 66 ? -19.774 6.918 6.525 1.00 24.27 1144 ILE D O 1
ATOM 3161 N N . LEU E 1 67 ? -21.629 7.928 5.712 1.00 17.92 1145 LEU D N 1
ATOM 3162 C CA . LEU E 1 67 ? -22.020 8.616 6.935 1.00 20.61 1145 LEU D CA 1
ATOM 3163 C C . LEU E 1 67 ? -23.392 8.182 7.429 1.00 30.63 1145 LEU D C 1
ATOM 3164 O O . LEU E 1 67 ? -23.538 7.780 8.584 1.00 37.90 1145 LEU D O 1
ATOM 3180 N N . SER E 1 68 ? -24.406 8.265 6.563 1.00 35.91 1146 SER D N 1
ATOM 3181 C CA . SER E 1 68 ? -25.818 7.995 6.834 1.00 27.83 1146 SER D CA 1
ATOM 3182 C C . SER E 1 68 ? -26.272 8.523 8.197 1.00 34.41 1146 SER D C 1
ATOM 3183 O O . SER E 1 68 ? -26.336 9.735 8.398 1.00 24.92 1146 SER D O 1
ATOM 3191 N N . ILE F 2 2 ? -5.653 11.401 -5.720 1.00 53.42 1700 ILE F N 1
ATOM 3192 C CA . ILE F 2 2 ? -6.346 10.164 -6.048 1.00 50.52 1700 ILE F CA 1
ATOM 3193 C C . ILE F 2 2 ? -6.927 10.267 -7.470 1.00 48.40 1700 ILE F C 1
ATOM 3194 O O . ILE F 2 2 ? -7.283 11.361 -7.932 1.00 46.04 1700 ILE F O 1
ATOM 3209 N N . LYS F 2 3 ? -7.016 9.126 -8.156 1.00 45.08 1701 LYS F N 1
ATOM 3210 C CA . LYS F 2 3 ? -7.538 9.066 -9.516 1.00 34.75 1701 LYS F CA 1
ATOM 3211 C C . LYS F 2 3 ? -9.025 8.718 -9.505 1.00 28.81 1701 LYS F C 1
ATOM 3212 O O . LYS F 2 3 ? -9.457 7.800 -8.803 1.00 25.53 1701 LYS F O 1
ATOM 3216 N N . LYS F 2 4 ? -9.788 9.430 -10.337 1.00 27.00 1702 LYS F N 1
ATOM 3217 C CA . LYS F 2 4 ? -11.226 9.249 -10.503 1.00 25.51 1702 LYS F CA 1
ATOM 3218 C C . LYS F 2 4 ? -11.486 8.019 -11.368 1.00 21.17 1702 LYS F C 1
ATOM 3219 O O . LYS F 2 4 ? -10.803 7.820 -12.370 1.00 30.03 1702 LYS F O 1
ATOM 3238 N N . PRO F 2 5 ? -12.375 7.124 -10.973 1.00 20.98 1703 PRO F N 1
ATOM 3239 C CA . PRO F 2 5 ? -12.705 6.001 -11.851 1.00 25.60 1703 PRO F CA 1
ATOM 3240 C C . PRO F 2 5 ? -13.364 6.511 -13.124 1.00 33.14 1703 PRO F C 1
ATOM 3241 O O . PRO F 2 5 ? -13.881 7.630 -13.176 1.00 27.63 1703 PRO F O 1
ATOM 3252 N N . VAL F 2 6 ? -13.315 5.690 -14.174 1.00 35.62 1704 VAL F N 1
ATOM 3253 C CA . VAL F 2 6 ? -13.891 6.105 -15.446 1.00 38.10 1704 VAL F CA 1
ATOM 3254 C C . VAL F 2 6 ? -15.393 5.914 -15.360 1.00 36.41 1704 VAL F C 1
ATOM 3255 O O . VAL F 2 6 ? -15.892 4.990 -14.698 1.00 33.40 1704 VAL F O 1
AT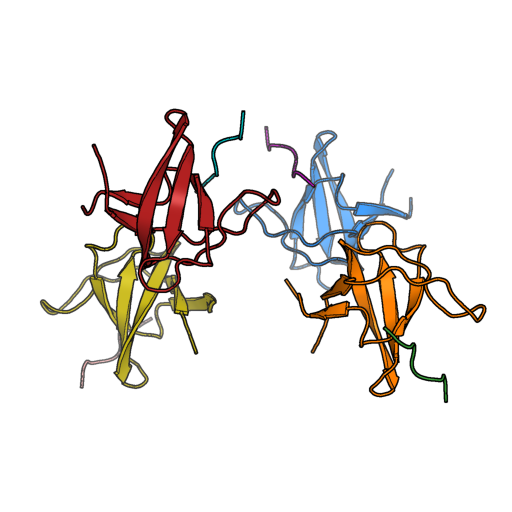OM 3268 N N . ARG F 2 7 ? -16.115 6.796 -16.045 1.00 36.00 1705 ARG F N 1
ATOM 3269 C CA . ARG F 2 7 ? -17.548 6.630 -16.213 1.00 34.01 1705 ARG F CA 1
ATOM 3270 C C . ARG F 2 7 ? -17.830 5.565 -17.258 1.00 38.56 1705 ARG F C 1
ATOM 3271 O O . ARG F 2 7 ? -17.124 5.466 -18.264 1.00 45.76 1705 ARG F O 1
ATOM 3292 N N . ARG F 2 8 ? -18.852 4.756 -17.009 1.00 40.81 1706 ARG F N 1
ATOM 3293 C CA . ARG F 2 8 ? -19.363 3.865 -18.049 1.00 58.18 1706 ARG F CA 1
ATOM 3294 C C . ARG F 2 8 ? -19.913 4.666 -19.233 1.00 53.31 1706 ARG F C 1
ATOM 3295 O O . ARG F 2 8 ? -19.198 4.968 -20.192 1.00 60.61 1706 ARG F O 1
ATOM 3316 N N . LYS G 1 8 ? -8.297 33.307 2.691 1.00 38.51 1086 LYS G N 1
ATOM 3317 C CA . LYS G 1 8 ? -9.159 32.146 2.808 1.00 40.81 1086 LYS G CA 1
ATOM 3318 C C . LYS G 1 8 ? -8.449 30.837 2.459 1.00 31.98 1086 LYS G C 1
ATOM 3319 O O . LYS G 1 8 ? -8.799 30.183 1.467 1.00 27.96 1086 LYS G O 1
ATOM 3322 N N . VAL G 1 9 ? -7.499 30.422 3.302 1.00 28.19 1087 VAL G N 1
ATOM 3323 C CA . VAL G 1 9 ? -6.685 29.239 3.012 1.00 26.13 1087 VAL G CA 1
ATOM 3324 C C . VAL G 1 9 ? -7.471 27.973 3.342 1.00 16.86 1087 VAL G C 1
ATOM 3325 O O . VAL G 1 9 ? -7.963 27.796 4.465 1.00 26.13 1087 VAL G O 1
ATOM 3338 N N . ARG G 1 10 ? -7.506 27.039 2.408 1.00 13.82 1088 ARG G N 1
ATOM 3339 C CA . ARG G 1 10 ? -8.250 25.815 2.661 1.00 18.00 1088 ARG G CA 1
ATOM 3340 C C . ARG G 1 10 ? -7.411 24.557 2.585 1.00 17.76 1088 ARG G C 1
ATOM 3341 O O . ARG G 1 10 ? -7.642 23.634 3.367 1.00 11.01 1088 ARG G O 1
ATOM 3362 N N . ARG G 1 11 ? -6.491 24.455 1.629 1.00 14.91 1089 ARG G N 1
ATOM 3363 C CA . ARG G 1 11 ? -5.682 23.258 1.467 1.00 15.22 1089 ARG G CA 1
ATOM 3364 C C . ARG G 1 11 ? -4.227 23.667 1.575 1.00 16.87 1089 ARG G C 1
ATOM 3365 O O . ARG G 1 11 ? -3.816 24.666 0.976 1.00 16.92 1089 ARG G O 1
ATOM 3386 N N . VAL G 1 12 ? -3.463 22.916 2.370 1.00 14.31 1090 VAL G N 1
ATOM 3387 C CA . VAL G 1 12 ? -2.026 23.121 2.490 1.00 12.67 1090 VAL G CA 1
ATOM 3388 C C . VAL G 1 12 ? -1.351 21.772 2.284 1.00 10.56 1090 VAL G C 1
ATOM 3389 O O . VAL G 1 12 ? -1.983 20.713 2.365 1.00 8.36 1090 VAL G O 1
ATOM 3402 N N . LYS G 1 13 ? -0.065 21.832 1.911 1.00 12.05 1091 LYS G N 1
ATOM 3403 C CA . LYS G 1 13 ? 0.761 20.646 1.731 1.00 10.92 1091 LYS G CA 1
ATOM 3404 C C . LYS G 1 13 ? 1.929 20.716 2.704 1.00 8.73 1091 LYS G C 1
ATOM 3405 O O . LYS G 1 13 ? 2.614 21.746 2.788 1.00 9.92 1091 LYS G O 1
ATOM 3424 N N . THR G 1 14 ? 2.144 19.629 3.440 1.00 7.85 1092 THR G N 1
ATOM 3425 C CA . THR G 1 14 ? 3.186 19.620 4.453 1.00 7.25 1092 THR G CA 1
ATOM 3426 C C . THR G 1 14 ? 4.545 19.486 3.789 1.00 9.84 1092 THR G C 1
ATOM 3427 O O . THR G 1 14 ? 4.718 18.723 2.838 1.00 6.77 1092 THR G O 1
ATOM 3438 N N . ILE G 1 15 ? 5.510 20.209 4.328 1.00 10.59 1093 ILE G N 1
ATOM 3439 C CA . ILE G 1 15 ? 6.855 20.231 3.765 1.00 13.96 1093 ILE G CA 1
ATOM 3440 C C . ILE G 1 15 ? 7.890 19.667 4.723 1.00 15.13 1093 ILE G C 1
ATOM 3441 O O . ILE G 1 15 ? 9.032 19.423 4.294 1.00 13.88 1093 ILE G O 1
ATOM 3457 N N . TYR G 1 16 ? 7.509 19.381 5.971 1.00 16.13 1094 TYR G N 1
ATOM 3458 C CA . TYR G 1 16 ? 8.342 18.678 6.928 1.00 12.30 1094 TYR G CA 1
ATOM 3459 C C . TYR G 1 16 ? 7.485 17.633 7.610 1.00 14.88 1094 TYR G C 1
ATOM 3460 O O . TYR G 1 16 ? 6.249 17.691 7.577 1.00 12.99 1094 TYR G O 1
ATOM 3478 N N . ASP G 1 17 ? 8.164 16.657 8.208 1.00 12.18 1095 ASP G N 1
ATOM 3479 C CA . ASP G 1 17 ? 7.552 15.756 9.183 1.00 15.89 1095 ASP G CA 1
ATOM 3480 C C . ASP G 1 17 ? 7.224 16.494 10.480 1.00 11.33 1095 ASP G C 1
ATOM 3481 O O . ASP G 1 17 ? 7.844 17.501 10.818 1.00 11.55 1095 ASP G O 1
ATOM 3490 N N . CYS G 1 18 ? 6.227 15.986 11.212 1.00 12.94 1096 CYS G N 1
ATOM 3491 C CA . CYS G 1 18 ? 5.811 16.628 12.460 1.00 14.44 1096 CYS G CA 1
ATOM 3492 C C . CYS G 1 18 ? 5.159 15.597 13.381 1.00 16.49 1096 CYS G C 1
ATOM 3493 O O . CYS G 1 18 ? 4.162 14.969 13.013 1.00 15.25 1096 CYS G O 1
ATOM 3501 N N . GLN G 1 19 ? 5.726 15.440 14.587 1.00 13.86 1097 GLN G N 1
ATOM 3502 C CA . GLN G 1 19 ? 5.212 14.558 15.633 1.00 16.45 1097 GLN G CA 1
ATOM 3503 C C . GLN G 1 19 ? 4.566 15.437 16.692 1.00 15.05 1097 GLN G C 1
ATOM 3504 O O . GLN G 1 19 ? 5.174 16.414 17.156 1.00 11.17 1097 GLN G O 1
ATOM 3518 N N . ALA G 1 20 ? 3.298 15.149 16.998 1.00 11.85 1098 ALA G N 1
ATOM 3519 C CA . ALA G 1 20 ? 2.591 15.950 17.976 1.00 9.79 1098 ALA G CA 1
ATOM 3520 C C . ALA G 1 20 ? 3.303 15.911 19.319 1.00 9.93 1098 ALA G C 1
ATOM 3521 O O . ALA G 1 20 ? 3.740 14.859 19.780 1.00 7.62 1098 ALA G O 1
ATOM 3528 N N . ASP G 1 21 ? 3.367 17.069 19.953 1.00 8.18 1099 ASP G N 1
ATOM 3529 C CA . ASP G 1 21 ? 3.854 17.200 21.307 1.00 11.05 1099 ASP G CA 1
ATOM 3530 C C . ASP G 1 21 ? 2.742 17.227 22.338 1.00 16.11 1099 ASP G C 1
ATOM 3531 O O . ASP G 1 21 ? 2.997 16.927 23.505 1.00 12.00 1099 ASP G O 1
ATOM 3540 N N . ASN G 1 22 ? 1.529 17.526 21.916 1.00 11.63 1100 ASN G N 1
ATOM 3541 C CA . ASN G 1 22 ? 0.380 17.653 22.792 1.00 12.68 1100 ASN G CA 1
ATOM 3542 C C . ASN G 1 22 ? -0.780 16.916 22.160 1.00 8.48 1100 ASN G C 1
ATOM 3543 O O . ASN G 1 22 ? -0.767 16.604 20.977 1.00 7.41 1100 ASN G O 1
ATOM 3554 N N . ASP G 1 23 ? -1.772 16.605 22.976 1.00 10.18 1101 ASP G N 1
ATOM 3555 C CA . ASP G 1 23 ? -2.819 15.712 22.541 1.00 8.90 1101 ASP G CA 1
ATOM 3556 C C . ASP G 1 23 ? -3.827 16.390 21.618 1.00 6.95 1101 ASP G C 1
ATOM 3557 O O . ASP G 1 23 ? -4.739 15.718 21.162 1.00 7.89 1101 ASP G O 1
ATOM 3566 N N . ASP G 1 24 ? -3.682 17.678 21.312 1.00 8.26 1102 ASP G N 1
ATOM 3567 C CA . ASP G 1 24 ? -4.517 18.314 20.299 1.00 10.59 1102 ASP G CA 1
ATOM 3568 C C . ASP G 1 24 ? -3.759 18.600 18.997 1.00 8.85 1102 ASP G C 1
ATOM 3569 O O . ASP G 1 24 ? -4.309 19.231 18.095 1.00 8.81 1102 ASP G O 1
ATOM 3578 N N . GLU G 1 25 ? -2.535 18.112 18.862 1.00 11.25 1103 GLU G N 1
ATOM 3579 C CA . GLU G 1 25 ? -1.695 18.432 17.722 1.00 4.89 1103 GLU G CA 1
ATOM 3580 C C . GLU G 1 25 ? -1.718 17.314 16.708 1.00 6.27 1103 GLU G C 1
ATOM 3581 O O . GLU G 1 25 ? -1.723 16.127 17.050 1.00 11.02 1103 GLU G O 1
ATOM 3593 N N . LEU G 1 26 ? -1.636 17.715 15.444 1.00 7.31 1104 LEU G N 1
ATOM 3594 C CA . LEU G 1 26 ? -1.598 16.779 14.337 1.00 4.97 1104 LEU G CA 1
ATOM 3595 C C . LEU G 1 26 ? -0.179 16.275 14.087 1.00 5.97 1104 LEU G C 1
ATOM 3596 O O . LEU G 1 26 ? 0.794 17.043 14.097 1.00 7.22 1104 LEU G O 1
ATOM 3612 N N . THR G 1 27 ? -0.079 14.968 13.891 1.00 9.45 1105 THR G N 1
ATOM 3613 C CA . THR G 1 27 ? 1.129 14.269 13.498 1.00 10.49 1105 THR G CA 1
ATOM 3614 C C . THR G 1 27 ? 1.035 13.948 12.029 1.00 11.24 1105 THR G C 1
ATOM 3615 O O . THR G 1 27 ? 0.012 13.429 11.586 1.00 10.30 1105 THR G O 1
ATOM 3626 N N . PHE G 1 28 ? 2.102 14.238 11.286 1.00 7.27 1106 PHE G N 1
ATOM 3627 C CA . PHE G 1 28 ? 2.095 14.008 9.861 1.00 9.14 1106 PHE G CA 1
ATOM 3628 C C . PHE G 1 28 ? 3.525 13.845 9.370 1.00 10.58 1106 PHE G C 1
ATOM 3629 O O . PHE G 1 28 ? 4.477 14.184 10.059 1.00 9.36 1106 PHE G O 1
ATOM 3646 N N . ILE G 1 29 ? 3.646 13.329 8.157 1.00 13.37 1107 ILE G N 1
ATOM 3647 C CA . ILE G 1 29 ? 4.897 13.319 7.428 1.00 11.29 1107 ILE G CA 1
ATOM 3648 C C . ILE G 1 29 ? 4.784 14.374 6.337 1.00 13.79 1107 ILE G C 1
ATOM 3649 O O . ILE G 1 29 ? 3.708 14.934 6.063 1.00 7.17 1107 ILE G O 1
ATOM 3665 N N . GLU G 1 30 ? 5.925 14.649 5.725 1.00 8.78 1108 GLU G N 1
ATOM 3666 C CA . GLU G 1 30 ? 6.045 15.506 4.564 1.00 9.28 1108 GLU G CA 1
ATOM 3667 C C . GLU G 1 30 ? 5.241 14.953 3.398 1.00 6.05 1108 GLU G C 1
ATOM 3668 O O . GLU G 1 30 ? 5.119 13.744 3.221 1.00 6.20 1108 GLU G O 1
ATOM 3680 N N . GLY G 1 31 ? 4.758 15.861 2.545 1.00 5.54 1109 GLY G N 1
ATOM 3681 C CA . GLY G 1 31 ? 4.016 15.502 1.366 1.00 8.30 1109 GLY G CA 1
ATOM 3682 C C . GLY G 1 31 ? 2.516 15.313 1.541 1.00 8.62 1109 GLY G C 1
ATOM 3683 O O . GLY G 1 31 ? 1.854 14.864 0.601 1.00 14.65 1109 GLY G O 1
ATOM 3687 N N . GLU G 1 32 ? 1.965 15.549 2.720 1.00 11.17 1110 GLU G N 1
ATOM 3688 C CA . GLU G 1 32 ? 0.544 15.285 2.944 1.00 10.86 1110 GLU G CA 1
ATOM 3689 C C . GLU G 1 32 ? -0.265 16.550 2.792 1.00 7.82 1110 GLU G C 1
ATOM 3690 O O . GLU G 1 32 ? 0.191 17.636 3.144 1.00 7.34 1110 GLU G O 1
ATOM 3702 N N . VAL G 1 33 ? -1.501 16.384 2.326 1.00 14.38 1111 VAL G N 1
ATOM 3703 C CA . VAL G 1 33 ? -2.432 17.493 2.193 1.00 14.44 1111 VAL G CA 1
ATOM 3704 C C . VAL G 1 33 ? -3.280 17.559 3.451 1.00 5.48 1111 VAL G C 1
ATOM 3705 O O . VAL G 1 33 ? -3.817 16.546 3.904 1.00 5.19 1111 VAL G O 1
ATOM 3718 N N . ILE G 1 34 ? -3.363 18.759 4.014 1.00 7.20 1112 ILE G N 1
ATOM 3719 C CA . ILE G 1 34 ? -4.179 19.088 5.164 1.00 10.43 1112 ILE G CA 1
ATOM 3720 C C . ILE G 1 34 ? -5.297 20.000 4.697 1.00 9.47 1112 ILE G C 1
ATOM 3721 O O . ILE G 1 34 ? -5.047 20.978 3.989 1.00 10.02 1112 ILE G O 1
ATOM 3737 N N . ILE G 1 35 ? -6.515 19.701 5.133 1.00 9.33 1113 ILE G N 1
ATOM 3738 C CA . ILE G 1 35 ? -7.652 20.608 5.030 1.00 6.75 1113 ILE G CA 1
ATOM 3739 C C . ILE G 1 35 ? -7.657 21.526 6.248 1.00 7.29 1113 ILE G C 1
ATOM 3740 O O . ILE G 1 35 ? -7.858 21.073 7.385 1.00 9.12 1113 ILE G O 1
ATOM 3756 N N . VAL G 1 36 ? -7.510 22.820 6.018 1.00 5.18 1114 VAL G N 1
ATOM 3757 C CA . VAL G 1 36 ? -7.490 23.792 7.097 1.00 7.12 1114 VAL G CA 1
ATOM 3758 C C . VAL G 1 36 ? -8.921 24.152 7.453 1.00 12.59 1114 VAL G C 1
ATOM 3759 O O . VAL G 1 36 ? -9.687 24.596 6.596 1.00 10.47 1114 VAL G O 1
ATOM 3772 N N . THR G 1 37 ? -9.284 23.945 8.716 1.00 10.42 1115 THR G N 1
ATOM 3773 C CA . THR G 1 37 ? -10.631 24.193 9.204 1.00 10.73 1115 THR G CA 1
ATOM 3774 C C . THR G 1 37 ? -10.670 25.206 10.335 1.00 18.13 1115 THR G C 1
ATOM 3775 O O . THR G 1 37 ? -11.750 25.468 10.879 1.00 18.14 1115 THR G O 1
ATOM 3786 N N . GLY G 1 38 ? -9.532 25.748 10.731 1.00 16.03 1116 GLY G N 1
ATOM 3787 C CA . GLY G 1 38 ? -9.504 26.628 11.874 1.00 13.93 1116 GLY G CA 1
ATOM 3788 C C . GLY G 1 38 ? -8.123 27.220 12.047 1.00 16.24 1116 GLY G C 1
ATOM 3789 O O . GLY G 1 38 ? -7.140 26.792 11.428 1.00 13.09 1116 GLY G O 1
ATOM 3793 N N . GLU G 1 39 ? -8.054 28.191 12.940 1.00 15.49 1117 GLU G N 1
ATOM 3794 C CA . GLU G 1 39 ? -6.820 28.898 13.230 1.00 16.94 1117 GLU G CA 1
ATOM 3795 C C . GLU G 1 39 ? -6.693 28.987 14.735 1.00 14.51 1117 GLU G C 1
ATOM 3796 O O . GLU G 1 39 ? -7.652 29.369 15.410 1.00 20.87 1117 GLU G O 1
ATOM 3808 N N . GLU G 1 40 ? -5.515 28.666 15.257 1.00 15.52 1118 GLU G N 1
ATOM 3809 C CA . GLU G 1 40 ? -5.232 28.981 16.644 1.00 10.99 1118 GLU G CA 1
ATOM 3810 C C . GLU G 1 40 ? -4.599 30.361 16.773 1.00 19.83 1118 GLU G C 1
ATOM 3811 O O . GLU G 1 40 ? -5.013 31.171 17.600 1.00 17.44 1118 GLU G O 1
ATOM 3823 N N . ASP G 1 41 ? -3.568 30.625 15.985 1.00 22.25 1119 ASP G N 1
ATOM 3824 C CA . ASP G 1 41 ? -2.973 31.945 15.884 1.00 21.77 1119 ASP G CA 1
ATOM 3825 C C . ASP G 1 41 ? -2.205 31.979 14.577 1.00 22.41 1119 ASP G C 1
ATOM 3826 O O . ASP G 1 41 ? -2.388 31.119 13.706 1.00 22.21 1119 ASP G O 1
ATOM 3835 N N . GLN G 1 42 ? -1.361 32.992 14.428 1.00 21.22 1120 GLN G N 1
ATOM 3836 C CA . GLN G 1 42 ? -0.678 33.189 13.154 1.00 26.32 1120 GLN G CA 1
ATOM 3837 C C . GLN G 1 42 ? 0.260 32.043 12.830 1.00 17.19 1120 GLN G C 1
ATOM 3838 O O . GLN G 1 42 ? 0.534 31.791 11.652 1.00 23.28 1120 GLN G O 1
ATOM 3842 N N . GLU G 1 43 ? 0.748 31.343 13.844 1.00 21.38 1121 GLU G N 1
ATOM 3843 C CA . GLU G 1 43 ? 1.722 30.283 13.656 1.00 20.08 1121 GLU G CA 1
ATOM 3844 C C . GLU G 1 43 ? 1.147 28.875 13.756 1.00 15.17 1121 GLU G C 1
ATOM 3845 O O . GLU G 1 43 ? 1.853 27.913 13.416 1.00 14.54 1121 GLU G O 1
ATOM 3857 N N . TRP G 1 44 ? -0.089 28.727 14.217 1.00 15.96 1122 TRP G N 1
ATOM 3858 C CA . TRP G 1 44 ? -0.710 27.429 14.427 1.00 13.01 1122 TRP G CA 1
ATOM 3859 C C . TRP G 1 44 ? -2.117 27.444 13.850 1.00 12.22 1122 TRP G C 1
ATOM 3860 O O . TRP G 1 44 ? -2.939 28.268 14.244 1.00 10.68 1122 TRP G O 1
ATOM 3881 N N . TRP G 1 45 ? -2.381 26.529 12.937 1.00 8.94 1123 TRP G N 1
ATOM 3882 C CA . TRP G 1 45 ? -3.687 26.349 12.340 1.00 13.04 1123 TRP G CA 1
ATOM 3883 C C . TRP G 1 45 ? -4.245 25.019 12.786 1.00 9.26 1123 TRP G C 1
ATOM 3884 O O . TRP G 1 45 ? -3.576 24.252 13.476 1.00 11.35 1123 TRP G O 1
ATOM 3905 N N . ILE G 1 46 ? -5.491 24.766 12.423 1.00 9.99 1124 ILE G N 1
ATOM 3906 C CA . ILE G 1 46 ? -6.180 23.539 12.796 1.00 9.73 1124 ILE G CA 1
ATOM 3907 C C . ILE G 1 46 ? -6.725 22.885 11.539 1.00 5.20 1124 ILE G C 1
ATOM 3908 O O . ILE G 1 46 ? -7.293 23.566 10.685 1.00 8.90 1124 ILE G O 1
ATOM 3924 N N . GLY G 1 47 ? -6.617 21.565 11.454 1.00 4.08 1125 GLY G N 1
ATOM 3925 C CA . GLY G 1 47 ? -7.140 20.904 10.280 1.00 4.77 1125 GLY G CA 1
ATOM 3926 C C . GLY G 1 47 ? -7.074 19.402 10.388 1.00 4.71 1125 GLY G C 1
ATOM 3927 O O . GLY G 1 47 ? -6.888 18.831 11.468 1.00 5.90 1125 GLY G O 1
ATOM 3931 N N . HIS G 1 48 ? -7.261 18.762 9.240 1.00 4.16 1126 HIS G N 1
ATOM 3932 C CA . HIS G 1 48 ? -7.182 17.320 9.177 1.00 4.79 1126 HIS G CA 1
ATOM 3933 C C . HIS G 1 48 ? -6.635 16.876 7.852 1.00 5.08 1126 HIS G C 1
ATOM 3934 O O . HIS G 1 48 ? -6.611 17.640 6.891 1.00 9.88 1126 HIS G O 1
ATOM 3948 N N . ILE G 1 49 ? -6.201 15.618 7.810 1.00 8.49 1127 ILE G N 1
ATOM 3949 C CA . ILE G 1 49 ? -5.555 15.103 6.606 1.00 13.98 1127 ILE G CA 1
ATOM 3950 C C . ILE G 1 49 ? -6.606 14.876 5.524 1.00 10.44 1127 ILE G C 1
ATOM 3951 O O . ILE G 1 49 ? -7.618 14.193 5.746 1.00 8.85 1127 ILE G O 1
ATOM 3967 N N . GLU G 1 50 ? -6.357 15.419 4.337 1.00 9.09 1128 GLU G N 1
ATOM 3968 C CA . GLU G 1 50 ? -7.237 15.149 3.215 1.00 12.89 1128 GLU G CA 1
ATOM 3969 C C . GLU G 1 50 ? -7.184 13.673 2.853 1.00 13.57 1128 GLU G C 1
ATOM 3970 O O . GLU G 1 50 ? -6.108 13.121 2.599 1.00 10.66 1128 GLU G O 1
ATOM 3982 N N . GLY G 1 51 ? -8.363 13.037 2.824 1.00 11.36 1129 GLY G N 1
ATOM 3983 C CA . GLY G 1 51 ? -8.480 11.603 2.634 1.00 9.67 1129 GLY G CA 1
ATOM 3984 C C . GLY G 1 51 ? -8.451 10.793 3.919 1.00 14.16 1129 GLY G C 1
ATOM 3985 O O . GLY G 1 51 ? -8.824 9.621 3.897 1.00 13.49 1129 GLY G O 1
ATOM 3989 N N . GLN G 1 52 ? -8.029 11.381 5.041 1.00 11.12 1130 GLN G N 1
ATOM 3990 C CA . GLN G 1 52 ? -7.992 10.687 6.341 1.00 13.83 1130 GLN G CA 1
ATOM 3991 C C . GLN G 1 52 ? -8.458 11.649 7.436 1.00 12.68 1130 GLN G C 1
ATOM 3992 O O . GLN G 1 52 ? -7.682 12.060 8.304 1.00 13.96 1130 GLN G O 1
ATOM 4006 N N . PRO G 1 53 ? -9.749 12.012 7.409 1.00 12.70 1131 PRO G N 1
ATOM 4007 C CA . PRO G 1 53 ? -10.212 13.130 8.255 1.00 9.08 1131 PRO G CA 1
ATOM 4008 C C . PRO G 1 53 ? -10.124 12.852 9.751 1.00 9.15 1131 PRO G C 1
ATOM 4009 O O . PRO G 1 53 ? -10.194 13.794 10.558 1.00 7.20 1131 PRO G O 1
ATOM 4020 N N . GLU G 1 54 ? -10.007 11.600 10.153 1.00 8.21 1132 GLU G N 1
ATOM 4021 C CA . GLU G 1 54 ? -9.830 11.373 11.576 1.00 10.73 1132 GLU G CA 1
ATOM 4022 C C . GLU G 1 54 ? -8.438 11.745 12.061 1.00 12.46 1132 GLU G C 1
ATOM 4023 O O . GLU G 1 54 ? -8.233 11.841 13.278 1.00 12.32 1132 GLU G O 1
ATOM 4035 N N . ARG G 1 55 ? -7.485 11.942 11.156 1.00 13.15 1133 ARG G N 1
ATOM 4036 C CA . ARG G 1 55 ? -6.174 12.472 11.524 1.00 8.14 1133 ARG G CA 1
ATOM 4037 C C . ARG G 1 55 ? -6.274 13.995 11.498 1.00 8.71 1133 ARG G C 1
ATOM 4038 O O . ARG G 1 55 ? -6.298 14.622 10.431 1.00 9.10 1133 ARG G O 1
ATOM 4059 N N . LYS G 1 56 ? -6.321 14.608 12.676 1.00 6.59 1134 LYS G N 1
ATOM 4060 C CA . LYS G 1 56 ? -6.669 16.021 12.745 1.00 8.44 1134 LYS G CA 1
ATOM 4061 C C . LYS G 1 56 ? -6.052 16.658 13.969 1.00 7.84 1134 LYS G C 1
ATOM 4062 O O . LYS G 1 56 ? -5.713 15.979 14.932 1.00 14.45 1134 LYS G O 1
ATOM 4081 N N . GLY G 1 57 ? -5.944 17.972 13.941 1.00 7.87 1135 GLY G N 1
ATOM 4082 C CA . GLY G 1 57 ? -5.457 18.709 15.086 1.00 10.61 1135 GLY G CA 1
ATOM 4083 C C . GLY G 1 57 ? -4.755 19.991 14.679 1.00 7.99 1135 GLY G C 1
ATOM 4084 O O . GLY G 1 57 ? -4.808 20.418 13.537 1.00 6.44 1135 GLY G O 1
ATOM 4088 N N . VAL G 1 58 ? -4.080 20.586 15.654 1.00 6.98 1136 VAL G N 1
ATOM 4089 C CA . VAL G 1 58 ? -3.371 21.850 15.476 1.00 9.69 1136 VAL G CA 1
ATOM 4090 C C . VAL G 1 58 ? -1.980 21.570 14.902 1.00 5.48 1136 VAL G C 1
ATOM 4091 O O . VAL G 1 58 ? -1.330 20.582 15.266 1.00 5.41 1136 VAL G O 1
ATOM 4104 N N . PHE G 1 59 ? -1.532 22.420 13.990 1.00 7.13 1137 PHE G N 1
ATOM 4105 C CA . PHE G 1 59 ? -0.252 22.189 13.335 1.00 9.16 1137 PHE G CA 1
ATOM 4106 C C . PHE G 1 59 ? 0.435 23.539 13.053 1.00 8.32 1137 PHE G C 1
ATOM 4107 O O . PHE G 1 59 ? -0.227 24.546 12.940 1.00 9.78 1137 PHE G O 1
ATOM 4124 N N . PRO G 1 60 ? 1.772 23.504 12.924 1.00 11.86 1138 PRO G N 1
ATOM 4125 C CA . PRO G 1 60 ? 2.501 24.770 12.698 1.00 10.79 1138 PRO G CA 1
ATOM 4126 C C . PRO G 1 60 ? 2.391 25.183 11.240 1.00 10.72 1138 PRO G C 1
ATOM 4127 O O . PRO G 1 60 ? 2.568 24.361 10.336 1.00 10.69 1138 PRO G O 1
ATOM 4138 N N . VAL G 1 61 ? 2.067 26.460 11.022 1.00 10.28 1139 VAL G N 1
ATOM 4139 C CA . VAL G 1 61 ? 1.911 26.988 9.662 1.00 15.66 1139 VAL G CA 1
ATOM 4140 C C . VAL G 1 61 ? 3.237 26.950 8.901 1.00 14.55 1139 VAL G C 1
ATOM 4141 O O . VAL G 1 61 ? 3.259 26.762 7.681 1.00 11.77 1139 VAL G O 1
ATOM 4154 N N . SER G 1 62 ? 4.352 27.110 9.605 1.00 9.78 1140 SER G N 1
ATOM 4155 C CA . SER G 1 62 ? 5.643 27.083 8.948 1.00 16.16 1140 SER G CA 1
ATOM 4156 C C . SER G 1 62 ? 5.991 25.697 8.434 1.00 15.11 1140 SER G C 1
ATOM 4157 O O . SER G 1 62 ? 6.980 25.568 7.719 1.00 12.54 1140 SER G O 1
ATOM 4165 N N . PHE G 1 63 ? 5.213 24.659 8.755 1.00 11.42 1141 PHE G N 1
ATOM 4166 C CA . PHE G 1 63 ? 5.504 23.325 8.244 1.00 7.26 1141 PHE G CA 1
ATOM 4167 C C . PHE G 1 63 ? 4.682 22.984 7.008 1.00 7.26 1141 PHE G C 1
ATOM 4168 O O . PHE G 1 63 ? 4.680 21.819 6.573 1.00 9.65 1141 PHE G O 1
ATOM 4185 N N . VAL G 1 64 ? 3.970 23.943 6.441 1.00 8.41 1142 VAL G N 1
ATOM 4186 C CA . VAL G 1 64 ? 3.144 23.644 5.280 1.00 11.77 1142 VAL G CA 1
ATOM 4187 C C . VAL G 1 64 ? 3.317 24.689 4.204 1.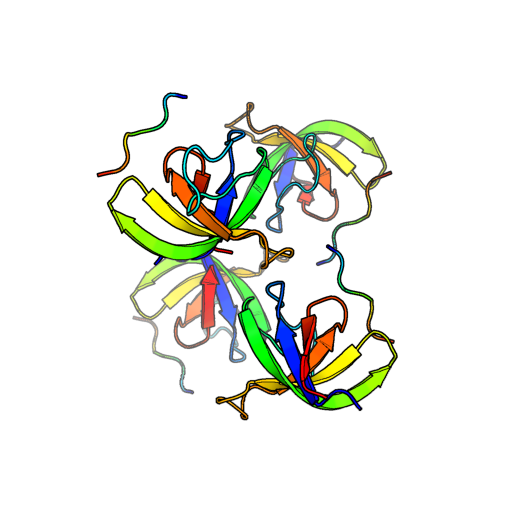00 8.82 1142 VAL G C 1
ATOM 4188 O O . VAL G 1 64 ? 3.706 25.826 4.455 1.00 11.78 1142 VAL G O 1
ATOM 4201 N N . HIS G 1 65 ? 2.968 24.291 2.996 1.00 9.89 1143 HIS G N 1
ATOM 4202 C CA . HIS G 1 65 ? 2.876 25.207 1.875 1.00 17.13 1143 HIS G CA 1
ATOM 4203 C C . HIS G 1 65 ? 1.411 25.386 1.505 1.00 17.66 1143 HIS G C 1
ATOM 4204 O O . HIS G 1 65 ? 0.689 24.400 1.375 1.00 11.71 1143 HIS G O 1
ATOM 4218 N N . ILE G 1 66 ? 0.994 26.633 1.292 1.00 18.58 1144 ILE G N 1
ATOM 4219 C CA . ILE G 1 66 ? -0.377 26.900 0.871 1.00 21.56 1144 ILE G CA 1
ATOM 4220 C C . ILE G 1 66 ? -0.610 26.333 -0.518 1.00 21.85 1144 ILE G C 1
ATOM 4221 O O . ILE G 1 66 ? 0.164 26.587 -1.449 1.00 21.78 1144 ILE G O 1
ATOM 4237 N N . LEU G 1 67 ? -1.710 25.607 -0.680 1.00 18.61 1145 LEU G N 1
ATOM 4238 C CA . LEU G 1 67 ? -2.067 25.034 -1.965 1.00 22.88 1145 LEU G CA 1
ATOM 4239 C C . LEU G 1 67 ? -3.320 25.662 -2.550 1.00 29.95 1145 LEU G C 1
ATOM 4240 O O . LEU G 1 67 ? -3.282 26.160 -3.672 1.00 33.17 1145 LEU G O 1
ATOM 4256 N N . SER G 1 68 ? -4.420 25.658 -1.803 1.00 34.92 1146 SER G N 1
ATOM 4257 C CA . SER G 1 68 ? -5.719 26.137 -2.255 1.00 24.37 1146 SER G CA 1
ATOM 4258 C C . SER G 1 68 ? -6.255 27.143 -1.259 1.00 28.15 1146 SER G C 1
ATOM 4259 O O . SER G 1 68 ? -6.201 26.887 -0.057 1.00 30.18 1146 SER G O 1
ATOM 4267 N N . ILE H 2 2 ? 13.475 22.848 9.971 1.00 40.09 1700 ILE H N 1
ATOM 4268 C CA . ILE H 2 2 ? 13.436 23.986 10.881 1.00 39.20 1700 ILE H CA 1
ATOM 4269 C C . ILE H 2 2 ? 12.943 23.569 12.282 1.00 46.26 1700 ILE H C 1
ATOM 4270 O O . ILE H 2 2 ? 12.667 22.389 12.556 1.00 40.80 1700 ILE H O 1
ATOM 4285 N N . LYS H 2 3 ? 12.857 24.569 13.155 1.00 41.80 1701 LYS H N 1
ATOM 4286 C CA . LYS H 2 3 ? 12.410 24.425 14.529 1.00 31.08 1701 LYS H CA 1
ATOM 4287 C C . LYS H 2 3 ? 10.921 24.750 14.620 1.00 29.83 1701 LYS H C 1
ATOM 4288 O O . LYS H 2 3 ? 10.438 25.714 14.015 1.00 26.01 1701 LYS H O 1
ATOM 4307 N N . LYS H 2 4 ? 10.208 23.956 15.393 1.00 25.47 1702 LYS H N 1
ATOM 4308 C CA . LYS H 2 4 ? 8.779 24.156 15.583 1.00 31.26 1702 LYS H CA 1
ATOM 4309 C C . LYS H 2 4 ? 8.539 25.355 16.501 1.00 24.72 1702 LYS H C 1
ATOM 4310 O O . LYS H 2 4 ? 9.163 25.456 17.556 1.00 33.18 1702 LYS H O 1
ATOM 4329 N N . PRO H 2 5 ? 7.692 26.306 16.116 1.00 26.08 1703 PRO H N 1
ATOM 4330 C CA . PRO H 2 5 ? 7.358 27.404 17.030 1.00 29.40 1703 PRO H CA 1
ATOM 4331 C C . PRO H 2 5 ? 6.660 26.874 18.273 1.00 35.01 1703 PRO H C 1
ATOM 4332 O O . PRO H 2 5 ? 6.085 25.786 18.267 1.00 30.23 1703 PRO H O 1
ATOM 4343 N N . VAL H 2 6 ? 6.715 27.656 19.358 1.00 41.69 1704 VAL H N 1
ATOM 4344 C CA . VAL H 2 6 ? 6.099 27.231 20.614 1.00 41.43 1704 VAL H CA 1
ATOM 4345 C C . VAL H 2 6 ? 4.600 27.483 20.527 1.00 37.58 1704 VAL H C 1
ATOM 4346 O O . VAL H 2 6 ? 4.145 28.406 19.830 1.00 33.05 1704 VAL H O 1
ATOM 4359 N N . ARG H 2 7 ? 3.822 26.662 21.244 1.00 33.57 1705 ARG H N 1
ATOM 4360 C CA . ARG H 2 7 ? 2.400 26.932 21.399 1.00 35.30 1705 ARG H CA 1
ATOM 4361 C C . ARG H 2 7 ? 2.245 28.073 22.398 1.00 33.97 1705 ARG H C 1
ATOM 4362 O O . ARG H 2 7 ? 2.912 28.087 23.439 1.00 40.26 1705 ARG H O 1
ATOM 4383 N N . ARG H 2 8 ? 1.411 29.050 22.067 1.00 36.69 1706 ARG H N 1
ATOM 4384 C CA . ARG H 2 8 ? 1.064 30.108 23.017 1.00 48.27 1706 ARG H CA 1
ATOM 4385 C C . ARG H 2 8 ? -0.449 30.223 23.239 1.00 47.17 1706 ARG H C 1
ATOM 4386 O O . ARG H 2 8 ? -1.183 29.227 23.229 1.00 49.33 1706 ARG H O 1
#

Foldseek 3Di:
DFFKKFFQAFDDDPDPQEFGDGGGWIWGFDACPDPQKTWTATVVGRVRIGIDGPVRIGGDGD/DDDDDDD/DFFKWFFQAFDDDPDPQEFGDHGGWMWGFDACPDPQKTWTATVVGRVRIGIYGPVRIGGDRD/DDDDDDD/DFFKKFFQAFDDDPDPQEAGDGGGWIWGFDACPDPQKTWTATVVGRVRIGIYGPVRIGGDD/DDDDDDD/DFFKKFFQAFDDDPDPQAAGDGGGWIWGFDACPDPQKTWTATVVGRVRIGIYGPVRIGGDD/DDDDDDD

Nearest PDB structures (foldseek):
  8hlo-assembly1_A  TM=9.794E-01  e=9.560E-12  Mus musculus
  2rqt-assembly1_A  TM=9.508E-01  e=7.876E-11  Homo sapiens
  2rqu-assembly1_A  TM=9.502E-01  e=2.065E-10  Homo sapiens
  2ed1-assembly1_A  TM=9.031E-01  e=2.194E-10  Homo sapiens
  1fyn-assembly1_A  TM=9.064E-01  e=2.183E-05  Homo sapiens

B-factor: mean 18.76, std 13.07, range [2.07, 99.53]

Secondary structure (DSSP, 8-state):
---EEEE-S-B--SSTTBPPB-TT-EEEEEEEEETTEEEEEETTEEEEEEEEEGGGEEEEE-/---EEEE-S-B--SSTTBPPB-TT-EEEEEEEEETTEEEEEETTEEEEEEEEEGGGEEE---/-PPPPP-/---EEEE-S-B--SSTTBPPB-TT-EEEEEEEEETTEEEEEETTEEEEEEEEEGGGEEE--/-PPPPP-/-PPPPP-/---EEEE-S-B--SSTTBPPB-TT-EEEEEEESSSSEEEEEETTEEEEEEEEEGGGEEE--/-PPPPP-

Solvent-accessible surface area: 16228 Å² total; per-residue (Å²): 194,21,120,52,0,75,1,10,42,28,9,126,26,97,76,164,71,16,4,57,5,79,13,37,26,27,0,30,14,89,22,120,70,49,147,60,2,39,61,2,45,3,73,71,73,78,127,70,139,9,9,0,0,29,54,11,10,80,85,78,30,113,157,93,58,35,116,67,242,213,30,53,27,0,89,1,50,102,92,9,124,27,98,73,165,73,16,4,58,4,111,93,30,24,25,0,7,14,88,23,110,67,55,167,81,2,33,60,2,26,3,28,13,87,29,156,77,138,10,9,0,0,30,54,11,12,112,110,84,25,129,117,89,60,37,112,66,240,184,26,137,52,0,72,1,11,44,45,10,122,26,101,74,163,71,15,5,55,4,80,12,41,25,30,0,29,4,86,19,87,66,48,154,92,4,26,63,2,44,3,73,71,87,78,153,76,139,9,9,0,0,30,60,9,7,84,100,69,60,151,88,58,27,133,62,257,150,52,59,45,0,84,1,49,85,92,9,122,28,101,73,164,72,16,5,55,4,111,94,42,26,27,0,8,19,89,25,128,64,55,90,94,2,28,61,2,28,2,27,13,88,25,157,77,137,11,10,0,0,32,53,11,12,108,112,76,58,133,193,62,27,127,70,121

Radius of gyration: 22.51 Å; Cα contacts (8 Å, |Δi|>4): 603; chains: 8; bounding box: 48×52×61 Å

GO terms:
  GO:0002102 podosome (C, IDA)
  GO:0071803 positive regulation of podosome assembly (P, IMP)
  GO:0005515 protein binding (F, IPI)
  GO:0005829 cytosol (C, IDA)
  GO:0005886 plasma membrane (C, IDA)
  GO:0031253 cell projection membrane (C, IDA)
  GO:0017124 SH3 domain binding (F, IDA)
  GO:1903527 positive regulation of membrane tubulation (P, IDA)
  GO:0005096 GTPase activator activity (F, IDA)
  GO:0043197 dendritic spine (C, IDA)
  GO:0001786 phosphatidylserine binding (F, IDA)
  GO:0061000 negative regulation of dendritic spine development (P, IDA)
  GO:0005546 phosphatidylinositol-4,5-bisphosphate binding (F, IDA)
  GO:0005547 phosphatidylinositol-3,4,5-trisphosphate binding (F, IDA)
  GO:0005829 cytosol (C, TAS)
  GO:0098978 glutamatergic synapse (C, IDA)
  GO:0098978 glutamatergic synapse (C, IMP)
  GO:0099175 regulation of postsynapse organization (P, IDA)
  GO:0099175 regulation of postsynapse organization (P, IMP)

Sequence (274 aa):
KVRRVKTIYDCQADNDDELTFIEGEVIIVTGEEDQEWWIGHIEGQPERKGVFPVSFVHILSDIKKPVRRKVRRVKTIYDCQADNDDELTFIEGEVIIVTGEEDQEWWIGHIEGQPERKGVFPVSFVHILSDIKKPVRRKVRRVKTIYDCQADNDDELTFIEGEVIIVTGEEDQEWWIGHIEGQPERKGVFPVSFVHILSIKKPVRRKVRRVKTIYDCQADNDDELTFIEGEVIIVTGEEDQEWWIGHIEGQPERKGVFPVSFVHILSIKKPVRR

InterPro domains:
  IPR001164 Arf GTPase activating protein [PF01412] (455-570)
  IPR001164 Arf GTPase activating protein [PR00405] (466-485)
  IPR001164 Arf GTPase activating protein [PR00405] (485-502)
  IPR001164 Arf GTPase activating protein [PR00405] (506-527)
  IPR001164 Arf GTPase activating protein [PS50115] (454-577)
  IPR001164 Arf GTPase activating protein [SM00105] (454-577)
  IPR001452 SH3 domain [PF14604] (1093-1142)
  IPR001452 SH3 domain [PS50002] (1085-1147)
  IPR001452 SH3 domain [SM00326] (1088-1146)
  IPR001849 Pleckstrin homology domain [PF00169] (341-428)
  IPR001849 Pleckstrin homology domain [PS50003] (339-431)
  IPR001849 Pleckstrin homology domain [SM00233] (340-433)
  IPR002110 Ankyrin repeat [PF12796] (601-680)
  IPR002110 Ankyrin repeat [PS50088] (615-650)
  IPR002110 Ankyrin repeat [PS50088] (651-683)
  IPR002110 Ankyrin repeat [SM00248] (615-647)
  IPR002110 Ankyrin repeat [SM00248] (651-680)
  IPR004148 BAR domain [PF16746] (54-286)
  IPR011993 PH-like domain superfamily [G3DSA:2.30.29.30] (334-447)
  IPR027267 AH/BAR domain superfamily [G3DSA:1.20.1270.60] (38-299)